Protein AF-Q7WVB3-F1 (afdb_monomer_lite)

pLDDT: mean 75.51, std 25.15, range [26.81, 97.44]

Secondary structure (DSSP, 8-state):
------------------TT---S--SSHHHHHHHHHHHHHHS-----SS-------EEEEEEE-HHHHHHHHHHHTT--S--S-TT--TTTGGG-EESS---S-HHHHHHHHHHHH-S-SSPPPTT---EEEEEEE--HHHHHTS-HHHHHHHHHHHHHHHHHHH-GGGEEEEEEE-SSSS-EEEEEE--B-TTS-B-HHHHS------

Radius of gyration: 23.85 Å; chains: 1; bounding box: 56×62×80 Å

InterPro domains:
  IPR001668 Plasmid recombination enzyme [PF01076] (54-205)

Foldseek 3Di:
DDDDDDDDDDDDDDDDDDPPPDPPDPDPVVVVPQLVVLLVPLDPDDDDDDDDDDKDKAKDKDFDFLVCQQVVLCVLVVVDPDDPDPQFDPVCQVVKDKPVPDDSGRNVQLLVVLCVQALDPDDDDRPARSWIKIKIFIDPVSPVSDDPVSLVVSQVSVLVVCCVLQNNSQWRIWMWDPRGPGIITTIIGQQQDPSSHRDPCVRPPPPPDD

Organism: Mammaliicoccus sciuri (NCBI:txid1296)

Sequence (210 aa):
MLLNLGGASGGMLPLAFDLRSYPRRAHLYGIKYSVLYFTWKVCPYKARKGLFFMSMIVARMQKMKAENLVGIGNHNQRKTKNHSNPDIDTSLSKLNYDLVDRTQNYKTDIENFINENKSTTRAVRKDAVLVNEWIISSDKDFFDNLTESEIENFFERSKDYFAEKFGEKNIRYATVHLDESTPHMHMGIVPFDKDNKLSAKRVFNPTSSS

Structure (mmCIF, N/CA/C/O backbone):
data_AF-Q7WVB3-F1
#
_entry.id   AF-Q7WVB3-F1
#
loop_
_atom_site.group_PDB
_atom_site.id
_atom_site.type_symbol
_atom_site.label_atom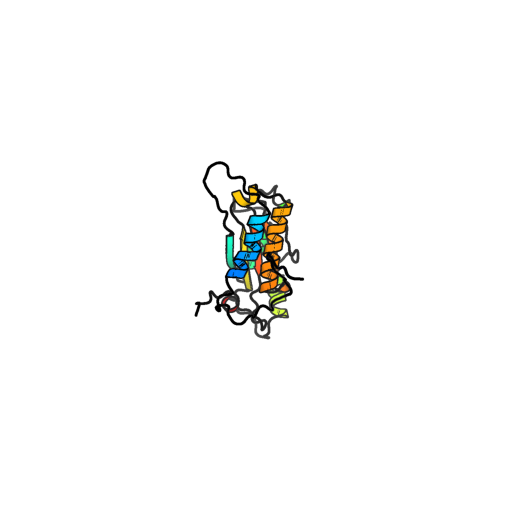_id
_atom_site.label_alt_id
_atom_site.label_comp_id
_atom_site.label_asym_id
_atom_site.label_entity_id
_atom_site.label_seq_id
_atom_site.pdbx_PDB_ins_code
_atom_site.Cartn_x
_atom_site.Cartn_y
_atom_site.Cartn_z
_atom_site.occupancy
_atom_site.B_iso_or_equiv
_atom_site.auth_seq_id
_atom_site.auth_comp_id
_atom_site.auth_asym_id
_atom_site.auth_atom_id
_atom_site.pdbx_PDB_model_num
ATOM 1 N N . MET A 1 1 ? -35.565 46.789 -56.634 1.00 34.00 1 MET A N 1
ATOM 2 C CA . MET A 1 1 ? -34.972 45.951 -57.694 1.00 34.00 1 MET A CA 1
ATOM 3 C C . MET A 1 1 ? -34.700 44.584 -57.083 1.00 34.00 1 MET A C 1
ATOM 5 O O . MET A 1 1 ? -33.994 44.516 -56.088 1.00 34.00 1 MET A O 1
ATOM 9 N N . LEU A 1 2 ? -35.386 43.551 -57.575 1.00 29.36 2 LEU A N 1
ATOM 10 C CA . LEU A 1 2 ? -35.216 42.148 -57.181 1.00 29.36 2 LEU A CA 1
ATOM 11 C C . LEU A 1 2 ? -33.810 41.649 -57.554 1.00 29.36 2 LEU A C 1
ATOM 13 O O . LEU A 1 2 ? -33.373 41.924 -58.667 1.00 29.36 2 LEU A O 1
ATOM 17 N N . LEU A 1 3 ? -33.169 40.850 -56.697 1.00 27.80 3 LEU A N 1
ATOM 18 C CA . LEU A 1 3 ? -33.012 39.403 -56.915 1.00 27.80 3 LEU A CA 1
ATOM 19 C C . LEU A 1 3 ? -32.285 38.725 -55.743 1.00 27.80 3 LEU A C 1
ATOM 21 O O . LEU A 1 3 ? -31.435 39.301 -55.074 1.00 27.80 3 LEU A O 1
ATOM 25 N N . ASN A 1 4 ? -32.723 37.494 -55.516 1.00 29.80 4 ASN A N 1
ATOM 26 C CA . ASN A 1 4 ? -32.354 36.538 -54.478 1.00 29.80 4 ASN A CA 1
ATOM 27 C C . ASN A 1 4 ? -31.261 35.573 -55.006 1.00 29.80 4 ASN A C 1
ATOM 29 O O . ASN A 1 4 ? -30.898 35.684 -56.176 1.00 29.80 4 ASN A O 1
ATOM 33 N N . LEU A 1 5 ? -30.873 34.589 -54.172 1.00 32.12 5 LEU A N 1
ATOM 34 C CA . LEU A 1 5 ? -29.904 33.469 -54.309 1.00 32.12 5 LEU A CA 1
ATOM 35 C C . LEU A 1 5 ? -28.624 33.747 -53.491 1.00 32.12 5 LEU A C 1
ATOM 37 O O . LEU A 1 5 ? -27.921 34.703 -53.773 1.00 32.12 5 LEU A O 1
ATOM 41 N N . GLY A 1 6 ? -28.206 32.996 -52.469 1.00 29.23 6 GLY A N 1
ATOM 42 C CA . GLY A 1 6 ? -28.585 31.696 -51.914 1.00 29.23 6 GLY A CA 1
ATOM 43 C C . GLY A 1 6 ? -27.311 31.065 -51.312 1.00 29.23 6 GLY A C 1
ATOM 44 O O . GLY A 1 6 ? -26.255 31.171 -51.926 1.00 29.23 6 GLY A O 1
ATOM 45 N N . GLY A 1 7 ? -27.383 30.419 -50.139 1.00 28.12 7 GLY A N 1
ATOM 46 C CA . GLY A 1 7 ? -26.301 29.547 -49.643 1.00 28.12 7 GLY A CA 1
ATOM 47 C C . GLY A 1 7 ? -26.040 29.585 -48.132 1.00 28.12 7 GLY A C 1
ATOM 48 O O . GLY A 1 7 ? -25.657 30.612 -47.592 1.00 28.12 7 GLY A O 1
ATOM 49 N N . ALA A 1 8 ? -26.257 28.434 -47.488 1.00 31.70 8 ALA A N 1
ATOM 50 C CA . ALA A 1 8 ? -26.030 28.058 -46.084 1.00 31.70 8 ALA A CA 1
ATOM 51 C C . ALA A 1 8 ? -24.662 28.512 -45.505 1.00 31.70 8 ALA A C 1
ATOM 53 O O . ALA A 1 8 ? -23.716 28.706 -46.252 1.00 31.70 8 ALA A O 1
ATOM 54 N N . SER A 1 9 ? -24.437 28.671 -44.196 1.00 30.33 9 SER A N 1
ATOM 55 C CA . SER A 1 9 ? -24.796 27.770 -43.096 1.00 30.33 9 SER A CA 1
ATOM 56 C C . SER A 1 9 ? -24.502 28.396 -41.720 1.00 30.33 9 SER A C 1
ATOM 58 O O . SER A 1 9 ? -23.434 28.967 -41.527 1.00 30.33 9 SER A O 1
ATOM 60 N N . GLY A 1 10 ? -25.390 28.150 -40.751 1.00 29.66 10 GLY A N 1
ATOM 61 C CA . GLY A 1 10 ? -25.014 27.757 -39.385 1.00 29.66 10 GLY A CA 1
ATOM 62 C C . GLY A 1 10 ? -24.463 28.826 -38.440 1.00 29.66 10 GLY A C 1
ATOM 63 O O . GLY A 1 10 ? -23.263 28.884 -38.199 1.00 29.66 10 GLY A O 1
ATOM 64 N N . GLY A 1 11 ? -25.359 29.582 -37.801 1.00 31.56 11 GLY A N 1
ATOM 65 C CA . GLY A 1 11 ? -25.055 30.236 -36.527 1.00 31.56 11 GLY A CA 1
ATOM 66 C C . GLY A 1 11 ? -24.949 29.210 -35.393 1.00 31.56 11 GLY A C 1
ATOM 67 O O . GLY A 1 11 ? -25.738 28.267 -35.334 1.00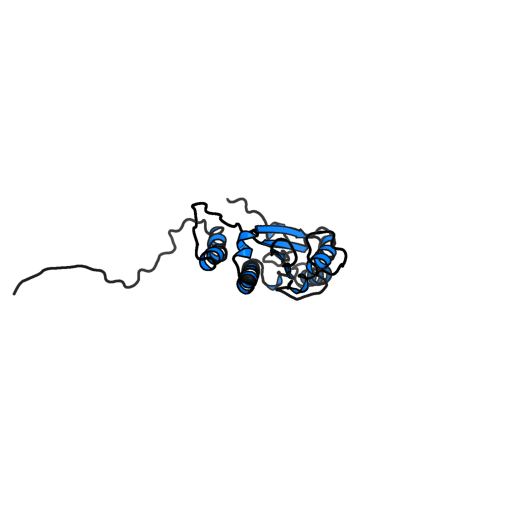 31.56 11 GLY A O 1
ATOM 68 N N . MET A 1 12 ? -23.994 29.403 -34.482 1.00 27.92 12 MET A N 1
ATOM 69 C CA . MET A 1 12 ? -23.898 28.632 -33.242 1.00 27.92 12 MET A CA 1
ATOM 70 C C . MET A 1 12 ? -23.570 29.573 -32.075 1.00 27.92 12 MET A C 1
ATOM 72 O O . MET A 1 12 ? -22.445 30.033 -31.915 1.00 27.92 12 MET A O 1
ATOM 76 N N . LEU A 1 13 ? -24.591 29.860 -31.270 1.00 30.41 13 LEU A N 1
ATOM 77 C CA . LEU A 1 13 ? -24.508 30.273 -29.866 1.00 30.41 13 LEU A CA 1
ATOM 78 C C . LEU A 1 13 ? -25.410 29.305 -29.066 1.00 30.41 13 LEU A C 1
ATOM 80 O O . LEU A 1 13 ? -26.239 28.611 -29.659 1.00 30.41 13 LEU A O 1
ATOM 84 N N . PRO A 1 14 ? -25.177 29.145 -27.755 1.00 33.25 14 PRO A N 1
ATOM 85 C CA . PRO A 1 14 ? -25.040 27.842 -27.121 1.00 33.25 14 PRO A CA 1
ATOM 86 C C . PRO A 1 14 ? -26.386 27.269 -26.676 1.00 33.25 14 PRO A C 1
ATOM 88 O O . PRO A 1 14 ? -27.170 27.930 -25.998 1.00 33.25 14 PRO A O 1
ATOM 91 N N . LEU A 1 15 ? -26.629 26.001 -27.005 1.00 29.16 15 LEU A N 1
ATOM 92 C CA . LEU A 1 15 ? -27.734 25.235 -26.440 1.00 29.16 15 LEU A CA 1
ATOM 93 C C . LEU A 1 15 ? -27.303 24.646 -25.097 1.00 29.16 15 LEU A C 1
ATOM 95 O O . LEU A 1 15 ? -26.410 23.802 -25.019 1.00 29.16 15 LEU A O 1
ATOM 99 N N . ALA A 1 16 ? -27.964 25.122 -24.044 1.00 35.91 16 ALA A N 1
ATOM 100 C CA . ALA A 1 16 ? -27.993 24.506 -22.731 1.00 35.91 16 ALA A CA 1
ATOM 101 C C . ALA A 1 16 ? -28.318 23.009 -22.865 1.00 35.91 16 ALA A C 1
ATOM 103 O O . ALA A 1 16 ? -29.340 22.636 -23.442 1.00 35.91 16 ALA A O 1
ATOM 104 N N . PHE A 1 17 ? -27.441 22.155 -22.340 1.00 29.91 17 PHE A N 1
ATOM 105 C CA . PHE A 1 17 ? -27.659 20.713 -22.322 1.00 29.91 17 PHE A CA 1
ATOM 106 C C . PHE A 1 17 ? -28.446 20.332 -21.063 1.00 29.91 17 PHE A C 1
ATOM 108 O O . PHE A 1 17 ? -27.956 20.443 -19.939 1.00 29.91 17 PHE A O 1
ATOM 115 N N . ASP A 1 18 ? -29.692 19.909 -21.274 1.00 30.00 18 ASP A N 1
ATOM 116 C CA . ASP A 1 18 ? -30.601 19.374 -20.262 1.00 30.00 18 ASP A CA 1
ATOM 117 C C . ASP A 1 18 ? -30.092 18.012 -19.752 1.00 30.00 18 ASP A C 1
ATOM 119 O O . ASP A 1 18 ? -29.947 17.053 -20.509 1.00 30.00 18 ASP A O 1
ATOM 123 N N . LEU A 1 19 ? -29.813 17.921 -18.449 1.00 36.81 19 LEU A N 1
ATOM 124 C CA . LEU A 1 19 ? -29.264 16.732 -17.781 1.00 36.81 19 LEU A CA 1
ATOM 125 C C . LEU A 1 19 ? -30.326 15.672 -17.420 1.00 36.81 19 LEU A C 1
ATOM 127 O O . LEU A 1 19 ? -30.049 14.766 -16.634 1.00 36.81 19 LEU A O 1
ATOM 131 N N . ARG A 1 20 ? -31.548 15.750 -17.960 1.00 28.83 20 ARG A N 1
ATOM 132 C CA . ARG A 1 20 ? -32.670 14.892 -17.530 1.00 28.83 20 ARG A CA 1
ATOM 133 C C . ARG A 1 20 ? -32.925 13.620 -18.340 1.00 28.83 20 ARG A C 1
ATOM 135 O O . ARG A 1 20 ? -33.853 12.890 -18.003 1.00 28.83 20 ARG A O 1
ATOM 142 N N . SER A 1 21 ? -32.099 13.282 -19.329 1.00 32.44 21 SER A N 1
ATOM 143 C CA . SER A 1 21 ? -32.351 12.123 -20.209 1.00 32.44 21 SER A CA 1
ATOM 144 C C . SER A 1 21 ? -31.279 11.021 -20.217 1.00 32.44 21 SER A C 1
ATOM 146 O O . SER A 1 21 ? -31.385 10.088 -21.012 1.00 32.44 21 SER A O 1
ATOM 148 N N . TYR A 1 22 ? -30.296 11.026 -19.308 1.00 26.81 22 TYR A N 1
ATOM 149 C CA . TYR A 1 22 ? -29.308 9.938 -19.246 1.00 26.81 22 TYR A CA 1
ATOM 150 C C . TYR A 1 22 ? -29.759 8.757 -18.360 1.00 26.81 22 TYR A C 1
ATOM 152 O O . TYR A 1 22 ? -30.103 8.957 -17.190 1.00 26.81 22 TYR A O 1
ATOM 160 N N . PRO A 1 23 ? -29.731 7.505 -18.864 1.00 31.64 23 PRO A N 1
ATOM 161 C CA . PRO A 1 23 ? -30.063 6.329 -18.068 1.00 31.64 23 PRO A CA 1
ATOM 162 C C . PRO A 1 23 ? -29.072 6.145 -16.908 1.00 31.64 23 PRO A C 1
ATOM 164 O O . PRO A 1 23 ? -27.854 6.228 -17.070 1.00 31.64 23 PRO A O 1
ATOM 167 N N . ARG A 1 24 ? -29.625 5.873 -15.719 1.00 37.28 24 ARG A N 1
ATOM 168 C CA . ARG A 1 24 ? -28.940 5.692 -14.426 1.00 37.28 24 ARG A CA 1
ATOM 169 C C . ARG A 1 24 ? -27.988 4.483 -14.409 1.00 37.28 24 ARG A C 1
ATOM 171 O O . ARG A 1 24 ? -28.285 3.463 -13.797 1.00 37.28 24 ARG A O 1
ATOM 178 N N . ARG A 1 25 ? -26.828 4.583 -15.062 1.00 36.03 25 ARG A N 1
ATOM 179 C CA . ARG A 1 25 ? -25.748 3.577 -15.004 1.00 36.03 25 ARG A CA 1
ATOM 180 C C . ARG A 1 25 ? -24.364 4.236 -15.095 1.00 36.03 25 ARG A C 1
ATOM 182 O O . ARG A 1 25 ? -23.580 3.969 -15.997 1.00 36.03 25 ARG A O 1
ATOM 189 N N . ALA A 1 26 ? -24.049 5.109 -14.140 1.00 35.16 26 ALA A N 1
ATOM 190 C CA . ALA A 1 26 ? -22.838 5.935 -14.158 1.00 35.16 26 ALA A CA 1
ATOM 191 C C . ALA A 1 26 ? -21.904 5.697 -12.954 1.00 35.16 26 ALA A C 1
ATOM 193 O O . ALA A 1 26 ? -21.474 6.650 -12.319 1.00 35.16 26 ALA A O 1
ATOM 194 N N . HIS A 1 27 ? -21.565 4.442 -12.623 1.00 38.25 27 HIS A N 1
ATOM 195 C CA . HIS A 1 27 ? -20.576 4.176 -11.556 1.00 38.25 27 HIS A CA 1
ATOM 196 C C . HIS A 1 27 ? -19.443 3.197 -11.907 1.00 38.25 27 HIS A C 1
ATOM 198 O O . HIS A 1 27 ? -18.446 3.170 -11.192 1.00 38.25 27 HIS A O 1
ATOM 204 N N . LEU A 1 28 ? -19.508 2.480 -13.039 1.00 34.72 28 LEU A N 1
ATOM 205 C CA . LEU A 1 28 ? -18.370 1.696 -13.560 1.00 34.72 28 LEU A CA 1
ATOM 206 C C . LEU A 1 28 ? -17.605 2.389 -14.702 1.00 34.72 28 LEU A C 1
ATOM 208 O O . LEU A 1 28 ? -16.482 2.004 -15.012 1.00 34.72 28 LEU A O 1
ATOM 212 N N . TYR A 1 29 ? -18.191 3.413 -15.328 1.00 28.86 29 TYR A N 1
ATOM 213 C CA . TYR A 1 29 ? -17.572 4.094 -16.467 1.00 28.86 29 TYR A CA 1
ATOM 214 C C . TYR A 1 29 ? -16.441 5.048 -16.060 1.00 28.86 29 TYR A C 1
ATOM 216 O O . TYR A 1 29 ? -15.494 5.193 -16.818 1.00 28.86 29 TYR A O 1
ATOM 224 N N . GLY A 1 30 ? -16.448 5.615 -14.848 1.00 30.42 30 GLY A N 1
ATOM 225 C CA . GLY A 1 30 ? -15.366 6.506 -14.392 1.00 30.42 30 GLY A CA 1
ATOM 226 C C . GLY A 1 30 ? -13.987 5.831 -14.333 1.00 30.42 30 GLY A C 1
ATOM 227 O O . GLY A 1 30 ? -12.988 6.451 -14.674 1.00 30.42 30 GLY A O 1
ATOM 228 N N . ILE A 1 31 ? -13.938 4.532 -14.005 1.00 38.56 31 ILE A N 1
ATOM 229 C CA . ILE A 1 31 ? -12.700 3.725 -14.003 1.00 38.56 31 ILE A CA 1
ATOM 230 C C . ILE A 1 31 ? -12.215 3.449 -15.434 1.00 38.56 31 ILE A C 1
ATOM 232 O O . ILE A 1 31 ? -11.015 3.389 -15.685 1.00 38.56 31 ILE A O 1
ATOM 236 N N . LYS A 1 32 ? -13.140 3.342 -16.397 1.00 32.34 32 LYS A N 1
ATOM 237 C CA . LYS A 1 32 ? -12.796 3.174 -17.814 1.00 32.34 32 LYS A CA 1
ATOM 238 C C . LYS A 1 32 ? -12.196 4.433 -18.449 1.00 32.34 32 LYS A C 1
ATOM 240 O O . LYS A 1 32 ? -11.618 4.306 -19.520 1.00 32.34 32 LYS A O 1
ATOM 245 N N . TYR A 1 33 ? -12.319 5.616 -17.840 1.00 40.72 33 TYR A N 1
ATOM 246 C CA . TYR A 1 33 ? -11.927 6.873 -18.491 1.00 40.72 33 TYR A CA 1
ATOM 247 C C . TYR A 1 33 ? -10.722 7.598 -17.881 1.00 40.72 33 TYR A C 1
ATOM 249 O O . TYR A 1 33 ? -10.183 8.443 -18.580 1.00 40.72 33 TYR A O 1
ATOM 257 N N . SER A 1 34 ? -10.243 7.293 -16.666 1.00 46.03 34 SER A N 1
ATOM 258 C CA . SER A 1 34 ? -9.045 7.964 -16.110 1.00 46.03 34 SER A CA 1
ATOM 259 C C . SER A 1 34 ? -7.754 7.149 -16.257 1.00 46.03 34 SER A C 1
ATOM 261 O O . SER A 1 34 ? -6.737 7.685 -16.685 1.00 46.03 34 SER A O 1
ATOM 263 N N . VAL A 1 35 ? -7.796 5.840 -15.989 1.00 42.84 35 VAL A N 1
ATOM 264 C CA . VAL A 1 3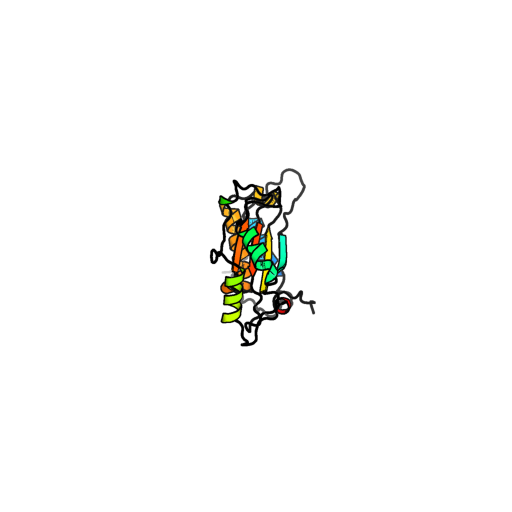5 ? -6.614 4.957 -16.062 1.00 42.84 35 VAL A CA 1
ATOM 265 C C . VAL A 1 35 ? -6.369 4.456 -17.491 1.00 42.84 35 VAL A C 1
ATOM 267 O O . VAL A 1 35 ? -5.250 4.490 -17.992 1.00 42.84 35 VAL A O 1
ATOM 270 N N . LEU A 1 36 ? -7.440 4.094 -18.203 1.00 42.69 36 LEU A N 1
ATOM 271 C CA . LEU A 1 36 ? -7.397 3.671 -19.611 1.00 42.69 36 LEU A CA 1
ATOM 272 C C . LEU A 1 36 ? -6.981 4.814 -20.561 1.00 42.69 36 LEU A C 1
ATOM 274 O O . LEU A 1 36 ? -6.290 4.580 -21.551 1.00 42.69 36 LEU A O 1
ATOM 278 N N . TYR A 1 37 ? -7.316 6.070 -20.243 1.00 41.88 37 TYR A N 1
ATOM 279 C CA . TYR A 1 37 ? -6.818 7.222 -21.010 1.00 41.88 37 TYR A CA 1
ATOM 280 C C . TYR A 1 37 ? -5.308 7.407 -20.861 1.00 41.88 37 TYR A C 1
ATOM 282 O O . TYR A 1 37 ? -4.659 7.825 -21.817 1.00 41.88 37 TYR A O 1
ATOM 290 N N . PHE A 1 38 ? -4.740 7.071 -19.698 1.00 42.47 38 PHE A N 1
ATOM 291 C CA . PHE A 1 38 ? -3.294 7.106 -19.498 1.00 42.47 38 PHE A CA 1
ATOM 292 C C . PHE A 1 38 ? -2.603 6.028 -20.344 1.00 42.47 38 PHE A C 1
ATOM 294 O O . PHE A 1 38 ? -1.675 6.337 -21.085 1.00 42.47 38 PHE A O 1
ATOM 301 N N . THR A 1 39 ? -3.154 4.807 -20.376 1.00 43.97 39 THR A N 1
ATOM 302 C CA . THR A 1 39 ? -2.660 3.739 -21.268 1.00 43.97 39 THR A CA 1
ATOM 303 C C . THR A 1 39 ? -2.754 4.097 -22.759 1.00 43.97 39 THR A C 1
ATOM 305 O O . THR A 1 39 ? -1.920 3.664 -23.546 1.00 43.97 39 THR A O 1
ATOM 308 N N . TRP A 1 40 ? -3.725 4.930 -23.161 1.00 39.78 40 TRP A N 1
ATOM 309 C CA . TRP A 1 40 ? -3.896 5.343 -24.559 1.00 39.78 40 TRP A CA 1
ATOM 310 C C . TRP A 1 40 ? -3.005 6.526 -24.975 1.00 39.78 40 TRP A C 1
ATOM 312 O O . TRP A 1 40 ? -2.561 6.576 -26.120 1.00 39.78 40 TRP A O 1
ATOM 322 N N . LYS A 1 41 ? -2.730 7.484 -24.077 1.00 40.53 41 LYS A N 1
ATOM 323 C CA . LYS A 1 41 ? -1.951 8.694 -24.411 1.00 40.53 41 LYS A CA 1
ATOM 324 C C . LYS A 1 41 ? -0.434 8.490 -24.388 1.00 40.53 41 LYS A C 1
ATOM 326 O O . LYS A 1 41 ? 0.263 9.233 -25.071 1.00 40.53 41 LYS A O 1
ATOM 331 N N . VAL A 1 42 ? 0.058 7.540 -23.593 1.00 44.19 42 VAL A N 1
ATOM 332 C CA . VAL A 1 42 ? 1.498 7.358 -23.341 1.00 44.19 42 VAL A CA 1
ATOM 333 C C . VAL A 1 42 ? 2.158 6.426 -24.369 1.00 44.19 42 VAL A C 1
ATOM 335 O O . VAL A 1 42 ? 3.338 6.568 -24.660 1.00 44.19 42 VAL A O 1
ATOM 338 N N . CYS A 1 43 ? 1.394 5.554 -25.037 1.00 37.62 43 CYS A N 1
ATOM 339 C CA . CYS A 1 43 ? 1.929 4.665 -26.070 1.00 37.62 43 CYS A CA 1
ATOM 340 C C . CYS A 1 43 ? 1.315 4.981 -27.452 1.00 37.62 43 CYS A C 1
ATOM 342 O O . CYS A 1 43 ? 0.212 4.515 -27.757 1.00 37.62 43 CYS A O 1
ATOM 344 N N . PRO A 1 44 ? 1.982 5.761 -28.331 1.00 41.12 44 PRO A N 1
ATOM 345 C CA . PRO A 1 44 ? 1.592 5.841 -29.730 1.00 41.12 44 PRO A CA 1
ATOM 346 C C . PRO A 1 44 ? 1.807 4.469 -30.383 1.00 41.12 44 PRO A C 1
ATOM 348 O O . PRO A 1 44 ? 2.915 4.062 -30.725 1.00 41.12 44 PRO A O 1
ATOM 351 N N . TYR A 1 45 ? 0.689 3.769 -30.531 1.00 47.72 45 TYR A N 1
ATOM 352 C CA . TYR A 1 45 ? 0.460 2.524 -31.249 1.00 47.72 45 TYR A CA 1
ATOM 353 C C . TYR A 1 45 ? 1.386 2.331 -32.472 1.00 47.72 45 TYR A C 1
ATOM 355 O O . TYR A 1 45 ? 1.134 2.865 -33.554 1.00 47.72 45 TYR A O 1
ATOM 363 N N . LYS A 1 46 ? 2.448 1.522 -32.338 1.00 39.44 46 LYS A N 1
ATOM 364 C CA . LYS A 1 46 ? 3.217 1.002 -33.483 1.00 39.44 46 LYS A CA 1
ATOM 365 C C . LYS A 1 46 ? 2.759 -0.418 -33.804 1.00 39.44 46 LYS A C 1
ATOM 367 O O . LYS A 1 46 ? 3.374 -1.402 -33.406 1.00 39.44 46 LYS A O 1
ATOM 372 N N . ALA A 1 47 ? 1.688 -0.519 -34.588 1.00 41.62 47 ALA A N 1
ATOM 373 C CA . ALA A 1 47 ? 1.309 -1.771 -35.231 1.00 41.62 47 ALA A CA 1
ATOM 374 C C . ALA A 1 47 ? 2.389 -2.213 -36.225 1.00 41.62 47 ALA A C 1
ATOM 376 O O . ALA A 1 47 ? 2.486 -1.705 -37.342 1.00 41.62 47 ALA A O 1
ATOM 377 N N . ARG A 1 48 ? 3.169 -3.227 -35.854 1.00 39.00 48 ARG A N 1
ATOM 378 C CA . ARG A 1 48 ? 3.802 -4.120 -36.825 1.00 39.00 48 ARG A CA 1
ATOM 379 C C . ARG A 1 48 ? 3.173 -5.500 -36.663 1.00 39.00 48 ARG A C 1
ATOM 381 O O . ARG A 1 48 ? 3.440 -6.191 -35.694 1.00 39.00 48 ARG A O 1
ATOM 388 N N . LYS A 1 49 ? 2.373 -5.880 -37.667 1.00 41.47 49 LYS A N 1
ATOM 389 C CA . LYS A 1 49 ? 1.792 -7.218 -37.892 1.00 41.47 49 LYS A CA 1
ATOM 390 C C . LYS A 1 49 ? 0.638 -7.636 -36.962 1.00 41.47 49 LYS A C 1
ATOM 392 O O . LYS A 1 49 ? 0.739 -8.620 -36.249 1.00 41.47 49 LYS A O 1
ATOM 397 N N . GLY A 1 50 ? -0.499 -6.946 -37.063 1.00 40.88 50 GLY A N 1
ATOM 398 C CA . GLY A 1 50 ? -1.830 -7.584 -37.022 1.00 40.88 50 GLY A CA 1
ATOM 399 C C . GLY A 1 50 ? -2.299 -8.318 -35.756 1.00 40.88 50 GLY A C 1
ATOM 400 O O . GLY A 1 50 ? -3.374 -8.908 -35.808 1.00 40.88 50 GLY A O 1
ATOM 401 N N . LEU A 1 51 ? -1.571 -8.277 -34.639 1.00 44.56 51 LEU A N 1
ATOM 402 C CA . LEU A 1 51 ? -1.995 -8.858 -33.365 1.00 44.56 51 LEU A CA 1
ATOM 403 C C . LEU A 1 51 ? -2.043 -7.745 -32.310 1.00 44.56 51 LEU A C 1
ATOM 405 O O . LEU A 1 51 ? -1.017 -7.187 -31.932 1.00 44.56 51 LEU A O 1
ATOM 409 N N . PHE A 1 52 ? -3.252 -7.362 -31.896 1.00 48.47 52 PHE A N 1
ATOM 410 C CA . PHE A 1 52 ? -3.456 -6.375 -30.836 1.00 48.47 52 PHE A CA 1
ATOM 411 C C . PHE A 1 52 ? -3.236 -7.061 -29.484 1.00 48.47 52 PHE A C 1
ATOM 413 O O . PHE A 1 52 ? -4.143 -7.720 -28.979 1.00 48.47 52 PHE A O 1
ATOM 420 N N . PHE A 1 53 ? -2.050 -6.911 -28.897 1.00 55.75 53 PHE A N 1
ATOM 421 C CA . PHE A 1 53 ? -1.860 -7.208 -27.479 1.00 55.75 53 PHE A CA 1
ATOM 422 C C . PHE A 1 53 ? -2.340 -6.006 -26.666 1.00 55.75 53 PHE A C 1
ATOM 424 O O . PHE A 1 53 ? -1.890 -4.882 -26.873 1.00 55.75 53 PHE A O 1
ATOM 431 N N . MET A 1 54 ? -3.324 -6.242 -25.803 1.00 70.75 54 MET A N 1
ATOM 432 C CA . MET A 1 54 ? -3.882 -5.243 -24.901 1.00 70.75 54 MET A CA 1
ATOM 433 C C . MET A 1 54 ? -3.432 -5.598 -23.490 1.00 70.75 54 MET A C 1
ATOM 435 O O . MET A 1 54 ? -3.879 -6.614 -22.953 1.00 70.75 54 MET A O 1
ATOM 439 N N . SER A 1 55 ? -2.580 -4.767 -22.898 1.00 85.75 55 SER A N 1
ATOM 440 C CA . SER A 1 55 ? -2.191 -4.938 -21.503 1.00 85.75 55 SER A CA 1
ATOM 441 C C . SER A 1 55 ? -3.368 -4.670 -20.569 1.00 85.75 55 SER A C 1
ATOM 443 O O . SER A 1 55 ? -4.174 -3.762 -20.801 1.00 85.75 55 SER A O 1
ATOM 445 N N . MET A 1 56 ? -3.486 -5.466 -19.507 1.00 86.06 56 MET A N 1
ATOM 446 C CA . MET A 1 56 ? -4.554 -5.328 -18.515 1.00 86.06 56 MET A CA 1
ATOM 447 C C . MET A 1 56 ? -4.027 -4.744 -17.212 1.00 86.06 56 MET A C 1
ATOM 449 O O . MET A 1 56 ? -2.995 -5.170 -16.705 1.00 86.06 56 MET A O 1
ATOM 453 N N . ILE A 1 57 ? -4.806 -3.845 -16.607 1.00 90.88 57 ILE A N 1
ATOM 454 C CA . ILE A 1 57 ? -4.538 -3.418 -15.236 1.00 90.88 57 ILE A CA 1
ATOM 455 C C . ILE A 1 57 ? -4.766 -4.577 -14.263 1.00 90.88 57 ILE A C 1
ATOM 457 O O . ILE A 1 57 ? -5.829 -5.203 -14.234 1.00 90.88 57 ILE A O 1
ATOM 461 N N . VAL A 1 58 ? -3.777 -4.809 -13.411 1.00 92.62 58 VAL A N 1
ATOM 462 C CA . VAL A 1 58 ? -3.883 -5.681 -12.250 1.00 92.62 58 VAL A CA 1
ATOM 463 C C . VAL A 1 58 ? -4.199 -4.803 -11.049 1.00 92.62 58 VAL A C 1
ATOM 465 O O . VAL A 1 58 ? -3.379 -4.000 -10.623 1.00 92.62 58 VAL A O 1
ATOM 468 N N . ALA A 1 59 ? -5.399 -4.954 -10.496 1.00 93.56 59 ALA A N 1
ATOM 469 C CA . ALA A 1 59 ? -5.792 -4.332 -9.237 1.00 93.56 59 ALA A CA 1
ATOM 470 C C . ALA A 1 59 ? -6.467 -5.389 -8.363 1.00 93.56 59 ALA A C 1
ATOM 472 O O . ALA A 1 59 ? -7.644 -5.711 -8.547 1.00 93.56 59 ALA A O 1
ATOM 473 N N . ARG A 1 60 ? -5.713 -5.961 -7.422 1.00 92.38 60 ARG A N 1
ATOM 474 C CA . ARG A 1 60 ? -6.212 -7.000 -6.507 1.00 92.38 60 ARG A CA 1
ATOM 475 C C . ARG A 1 60 ? -6.139 -6.526 -5.070 1.00 92.38 60 ARG A C 1
ATOM 477 O O . ARG A 1 60 ? -5.164 -5.904 -4.674 1.00 92.38 60 ARG A O 1
ATOM 484 N N . MET A 1 61 ? -7.151 -6.872 -4.286 1.00 92.94 61 MET A N 1
ATOM 485 C CA . MET A 1 61 ? -7.234 -6.505 -2.878 1.00 92.94 61 MET A CA 1
ATOM 486 C C . MET A 1 61 ? -7.097 -7.732 -1.982 1.00 92.94 61 MET A C 1
ATOM 488 O O . MET A 1 61 ? -7.720 -8.766 -2.231 1.00 92.94 61 MET A O 1
ATOM 492 N N . GLN A 1 62 ? -6.340 -7.585 -0.901 1.00 93.81 62 GLN A N 1
ATOM 493 C CA . GLN A 1 62 ? -6.203 -8.562 0.166 1.00 93.81 62 GLN A CA 1
ATOM 494 C C . GLN A 1 62 ? -6.530 -7.929 1.523 1.00 93.81 62 GLN A C 1
ATOM 496 O O . GLN A 1 62 ? -6.171 -6.794 1.827 1.00 93.81 62 GLN A O 1
ATOM 501 N N . LYS A 1 63 ? -7.269 -8.669 2.353 1.00 94.12 63 LYS A N 1
ATOM 502 C CA . LYS A 1 63 ? -7.690 -8.222 3.687 1.00 94.12 63 LYS A CA 1
ATOM 503 C C . LYS A 1 63 ? -6.612 -8.568 4.706 1.00 94.12 63 LYS A C 1
ATOM 505 O O . LYS A 1 63 ? -6.302 -9.745 4.868 1.00 94.12 63 LYS A O 1
ATOM 510 N N . MET A 1 64 ? -6.132 -7.567 5.435 1.00 94.00 64 MET A N 1
ATOM 511 C CA . MET A 1 64 ? -5.055 -7.704 6.410 1.00 94.00 64 MET A CA 1
ATOM 512 C C . MET A 1 64 ? -5.559 -7.458 7.831 1.00 94.00 64 MET A C 1
ATOM 514 O O . MET A 1 64 ? -6.196 -6.441 8.127 1.00 94.00 64 MET A O 1
ATOM 518 N N . LYS A 1 65 ? -5.273 -8.413 8.718 1.00 94.50 65 LYS A N 1
ATOM 519 C CA . LYS A 1 65 ? -5.509 -8.316 10.163 1.00 94.50 65 LYS A CA 1
ATOM 520 C C . LYS A 1 65 ? -4.225 -7.877 10.870 1.00 94.50 65 LYS A C 1
ATOM 522 O O . LYS A 1 65 ? -3.151 -7.872 10.272 1.00 94.50 65 LYS A O 1
ATOM 527 N N . ALA A 1 66 ? -4.325 -7.560 12.161 1.00 91.38 66 ALA A N 1
ATOM 528 C CA . ALA A 1 66 ? -3.200 -7.093 12.979 1.00 91.38 66 ALA A CA 1
ATOM 529 C C . ALA A 1 66 ? -1.961 -8.008 12.919 1.00 91.38 66 ALA A C 1
ATOM 531 O O . ALA A 1 66 ? -0.831 -7.528 12.854 1.00 91.38 66 ALA A O 1
ATOM 532 N N . GLU A 1 67 ? -2.171 -9.326 12.904 1.00 91.31 67 GLU A N 1
ATOM 533 C CA . GLU A 1 67 ? -1.107 -10.337 12.836 1.00 91.31 67 GLU A CA 1
ATOM 534 C C . GLU A 1 67 ? -0.322 -10.317 11.516 1.00 91.31 67 GLU A C 1
ATOM 536 O O . GLU A 1 67 ? 0.854 -10.668 11.496 1.00 91.31 67 GLU A O 1
ATOM 541 N N . ASN A 1 68 ? -0.933 -9.854 10.421 1.00 90.50 68 ASN A N 1
ATOM 542 C CA . ASN A 1 68 ? -0.291 -9.816 9.108 1.00 90.50 68 ASN A CA 1
ATOM 543 C C . ASN A 1 68 ? 0.596 -8.572 8.927 1.00 90.50 68 ASN A C 1
ATOM 545 O O . ASN A 1 68 ? 1.566 -8.618 8.174 1.00 90.50 68 ASN A O 1
ATOM 549 N N . LEU A 1 69 ? 0.288 -7.468 9.620 1.00 90.00 69 LEU A N 1
ATOM 550 C CA . LEU A 1 69 ? 0.885 -6.149 9.357 1.00 90.00 69 LEU A CA 1
ATOM 551 C C . LEU A 1 69 ? 2.397 -6.090 9.592 1.00 90.00 69 LEU A C 1
ATOM 553 O O . LEU A 1 69 ? 3.092 -5.373 8.879 1.00 90.00 69 LEU A O 1
ATOM 557 N N . VAL A 1 70 ? 2.915 -6.842 10.567 1.00 90.06 70 VAL A N 1
ATOM 558 C CA . VAL A 1 70 ? 4.365 -6.899 10.821 1.00 90.06 70 VAL A CA 1
ATOM 559 C C . VAL A 1 70 ? 5.080 -7.617 9.678 1.00 90.06 70 VAL A C 1
ATOM 561 O O . VAL A 1 70 ? 6.096 -7.130 9.192 1.00 90.06 70 VAL A O 1
ATOM 564 N N . GLY A 1 71 ? 4.532 -8.746 9.219 1.00 88.56 71 GLY A N 1
ATOM 565 C CA . GLY A 1 71 ? 5.099 -9.508 8.105 1.00 88.56 71 GLY A CA 1
ATOM 566 C C . GLY A 1 71 ? 5.106 -8.706 6.806 1.00 88.56 71 GLY A C 1
ATOM 567 O O . GLY A 1 71 ? 6.138 -8.623 6.147 1.00 88.56 71 GLY A O 1
ATOM 568 N N . ILE A 1 72 ? 3.988 -8.048 6.490 1.00 88.56 72 ILE A N 1
ATOM 569 C CA . ILE A 1 72 ? 3.857 -7.203 5.294 1.00 88.56 72 ILE A CA 1
ATOM 570 C C . ILE A 1 72 ? 4.782 -5.991 5.382 1.00 88.56 72 ILE A C 1
ATOM 572 O O . ILE A 1 72 ? 5.501 -5.709 4.436 1.00 88.56 72 ILE A O 1
ATOM 576 N N . GLY A 1 73 ? 4.846 -5.316 6.534 1.00 88.00 73 GLY A N 1
ATOM 577 C CA . GLY A 1 73 ? 5.780 -4.204 6.723 1.00 88.00 73 GLY A CA 1
ATOM 578 C C . GLY A 1 73 ? 7.237 -4.620 6.540 1.00 88.00 73 GLY A C 1
ATOM 579 O O . GLY A 1 73 ? 8.009 -3.898 5.922 1.00 88.00 73 GLY A O 1
ATOM 580 N N . ASN A 1 74 ? 7.618 -5.807 7.014 1.00 87.88 74 ASN A N 1
ATOM 581 C CA . ASN A 1 74 ? 8.968 -6.324 6.801 1.00 87.88 74 ASN A CA 1
ATOM 582 C C . ASN A 1 74 ? 9.250 -6.669 5.332 1.00 87.88 74 ASN A C 1
ATOM 584 O O . ASN A 1 74 ? 10.376 -6.466 4.879 1.00 87.88 74 ASN A O 1
ATOM 588 N N . HIS A 1 75 ? 8.246 -7.169 4.606 1.00 85.81 75 HIS A N 1
ATOM 589 C CA . HIS A 1 75 ? 8.353 -7.495 3.187 1.00 85.81 75 HIS A CA 1
ATOM 590 C C . HIS A 1 75 ? 8.431 -6.239 2.308 1.00 85.81 75 HIS A C 1
ATOM 592 O O . HIS A 1 75 ? 9.376 -6.114 1.528 1.00 85.81 75 HIS A O 1
ATOM 598 N N . ASN A 1 76 ? 7.494 -5.301 2.484 1.00 86.25 76 ASN A N 1
ATOM 599 C CA . ASN A 1 76 ? 7.396 -4.073 1.692 1.00 86.25 76 ASN A CA 1
ATOM 600 C C . ASN A 1 76 ? 8.604 -3.160 1.942 1.00 86.25 76 ASN A C 1
ATOM 602 O O . ASN A 1 76 ? 9.184 -2.596 1.026 1.00 86.25 76 ASN A O 1
ATOM 606 N N . GLN A 1 77 ? 9.056 -3.066 3.195 1.00 84.94 77 GLN A N 1
ATOM 607 C CA . GLN A 1 77 ? 10.190 -2.212 3.569 1.00 84.94 77 GLN A CA 1
ATOM 608 C C . GLN A 1 77 ? 11.541 -2.942 3.500 1.00 84.94 77 GLN A C 1
ATOM 610 O O . GLN A 1 77 ? 12.524 -2.449 4.048 1.00 84.94 77 GLN A O 1
ATOM 615 N N . ARG A 1 78 ? 11.585 -4.142 2.894 1.00 84.44 78 ARG A N 1
ATOM 616 C CA . ARG A 1 78 ? 12.798 -4.961 2.693 1.00 84.44 78 ARG A CA 1
ATOM 617 C C . ARG A 1 78 ? 13.683 -5.092 3.951 1.00 84.44 78 ARG A C 1
ATOM 619 O O . ARG A 1 78 ? 14.908 -5.056 3.889 1.00 84.44 78 ARG A O 1
ATOM 626 N N . LYS A 1 79 ? 13.070 -5.272 5.128 1.00 77.94 79 LYS A N 1
ATOM 627 C CA . LYS A 1 79 ? 13.776 -5.279 6.433 1.00 77.94 79 LYS A CA 1
ATOM 628 C C . LYS A 1 79 ? 14.530 -6.562 6.752 1.00 77.94 79 LYS A C 1
ATOM 630 O O . LYS A 1 79 ? 15.325 -6.606 7.689 1.00 77.94 79 LYS A O 1
ATOM 635 N N . THR A 1 80 ? 14.248 -7.628 6.022 1.00 71.25 80 THR A N 1
ATOM 636 C CA . THR A 1 80 ? 14.845 -8.945 6.234 1.00 71.25 80 THR A CA 1
ATOM 637 C C . THR A 1 80 ? 15.768 -9.267 5.076 1.00 71.25 80 THR A C 1
ATOM 639 O O . THR A 1 80 ? 15.356 -9.122 3.936 1.00 71.25 80 THR A O 1
ATOM 642 N N . LYS A 1 81 ? 16.976 -9.763 5.363 1.00 57.81 81 LYS A N 1
ATOM 643 C CA . LYS A 1 81 ? 17.961 -10.143 4.332 1.00 57.81 81 LYS A CA 1
ATOM 644 C C . LYS A 1 81 ? 17.629 -11.467 3.633 1.00 57.81 81 LYS A C 1
ATOM 646 O O . LYS A 1 81 ? 18.097 -11.714 2.531 1.00 57.81 81 LYS A O 1
ATOM 651 N N . ASN A 1 82 ? 16.838 -12.317 4.289 1.00 59.62 82 ASN A N 1
ATOM 652 C CA . ASN A 1 82 ? 16.429 -13.615 3.765 1.00 59.62 82 ASN A CA 1
ATOM 653 C C . ASN A 1 82 ? 15.076 -13.464 3.080 1.00 59.62 82 ASN A C 1
ATOM 655 O O . ASN A 1 82 ? 14.028 -13.580 3.717 1.00 59.62 82 ASN A O 1
ATOM 659 N N . HIS A 1 83 ? 15.108 -13.177 1.786 1.00 60.97 83 HIS A N 1
ATOM 660 C CA . HIS A 1 83 ? 13.915 -13.169 0.961 1.00 60.97 83 HIS A CA 1
ATOM 661 C C . HIS A 1 83 ? 13.614 -14.597 0.503 1.00 60.97 83 HIS A C 1
ATOM 663 O O . HIS A 1 83 ? 14.423 -15.228 -0.165 1.00 60.97 83 HIS A O 1
ATOM 669 N N . SER A 1 84 ? 12.449 -15.128 0.881 1.00 58.12 84 SER A N 1
ATOM 670 C CA . SER A 1 84 ? 11.994 -16.440 0.397 1.00 58.12 84 SER A CA 1
ATOM 671 C C . SER A 1 84 ? 11.642 -16.430 -1.093 1.00 58.12 84 SER A C 1
ATOM 673 O O . SER A 1 84 ? 11.508 -17.498 -1.681 1.00 58.12 84 SER A O 1
ATOM 675 N N . ASN A 1 85 ? 11.468 -15.242 -1.685 1.00 67.75 85 ASN A N 1
ATOM 676 C CA . ASN A 1 85 ? 11.223 -15.081 -3.110 1.00 67.75 85 ASN A CA 1
ATOM 677 C C . ASN A 1 85 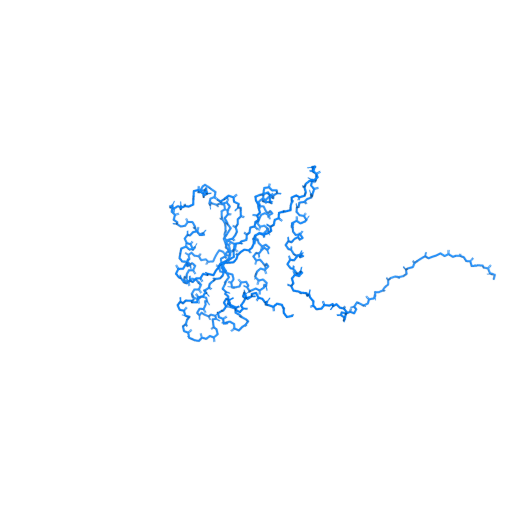? 12.572 -15.019 -3.858 1.00 67.75 85 ASN A C 1
ATOM 679 O O . ASN A 1 85 ? 13.315 -14.060 -3.632 1.00 67.75 85 ASN A O 1
ATOM 683 N N . PRO A 1 86 ? 12.903 -16.007 -4.713 1.00 67.25 86 PRO A N 1
ATOM 684 C CA . PRO A 1 86 ? 14.145 -16.012 -5.487 1.00 67.25 86 PRO A CA 1
ATOM 685 C C . PRO A 1 86 ? 14.205 -14.897 -6.542 1.00 67.25 86 PRO A C 1
ATOM 687 O O . PRO A 1 86 ? 15.288 -14.611 -7.041 1.00 67.25 86 PRO A O 1
ATOM 690 N N . ASP A 1 87 ? 13.070 -14.262 -6.850 1.00 74.50 87 ASP A N 1
ATOM 691 C CA . ASP A 1 87 ? 12.956 -13.243 -7.897 1.00 74.50 87 ASP A CA 1
ATOM 692 C C . ASP A 1 87 ? 13.299 -11.821 -7.417 1.00 74.50 87 ASP A C 1
ATOM 694 O O . ASP A 1 87 ? 13.234 -10.882 -8.208 1.00 74.50 87 ASP A O 1
ATOM 698 N N . ILE A 1 88 ? 13.646 -11.642 -6.134 1.00 78.06 88 ILE A N 1
ATOM 699 C CA . ILE A 1 88 ? 14.044 -10.336 -5.591 1.00 78.06 88 ILE A CA 1
ATOM 700 C C . ILE A 1 88 ? 15.511 -10.060 -5.925 1.00 78.06 88 ILE A C 1
ATOM 702 O O . ILE A 1 88 ? 16.421 -10.683 -5.368 1.00 78.06 88 ILE A O 1
ATOM 706 N N . ASP A 1 89 ? 15.747 -9.058 -6.768 1.00 80.12 89 ASP A N 1
ATOM 707 C CA . ASP A 1 89 ? 17.084 -8.534 -7.022 1.00 80.12 89 ASP A CA 1
ATOM 708 C C . ASP A 1 89 ? 17.439 -7.448 -5.997 1.00 80.12 89 ASP A C 1
ATOM 710 O O . ASP A 1 89 ? 17.118 -6.268 -6.139 1.00 80.12 89 ASP A O 1
ATOM 714 N N . THR A 1 90 ? 18.171 -7.846 -4.954 1.00 79.25 90 THR A N 1
ATOM 715 C CA . THR A 1 90 ? 18.601 -6.939 -3.872 1.00 79.25 90 THR A CA 1
ATOM 716 C C . THR A 1 90 ? 19.415 -5.724 -4.338 1.00 79.25 90 THR A C 1
ATOM 718 O O . THR A 1 90 ? 19.513 -4.737 -3.603 1.00 79.25 90 THR A O 1
ATOM 721 N N . SER A 1 91 ? 20.010 -5.763 -5.536 1.00 81.94 91 SER A N 1
ATOM 722 C CA . SER A 1 91 ? 20.721 -4.610 -6.095 1.00 81.94 91 SER A CA 1
ATOM 723 C C . SER A 1 91 ? 19.758 -3.503 -6.538 1.00 81.94 91 SER A C 1
ATOM 725 O O . SER A 1 91 ? 20.079 -2.319 -6.391 1.00 81.94 91 SER A O 1
ATOM 727 N N . LEU A 1 92 ? 18.558 -3.890 -6.983 1.00 84.19 92 LEU A N 1
ATOM 728 C CA . LEU A 1 92 ? 17.486 -3.010 -7.437 1.00 84.19 92 LEU A CA 1
ATOM 729 C C . LEU A 1 92 ? 16.597 -2.520 -6.294 1.00 84.19 92 LEU A C 1
ATOM 731 O O . LEU A 1 92 ? 15.931 -1.505 -6.459 1.00 84.19 92 LEU A O 1
ATOM 735 N N . SER A 1 93 ? 16.625 -3.144 -5.109 1.00 85.00 93 SER A N 1
ATOM 736 C CA . SER A 1 93 ? 15.789 -2.729 -3.966 1.00 85.00 93 SER A CA 1
ATOM 737 C C . SER A 1 93 ? 15.997 -1.271 -3.534 1.00 85.00 93 SER A C 1
ATOM 739 O O . SER A 1 93 ? 15.142 -0.700 -2.865 1.00 85.00 93 SER A O 1
ATOM 741 N N . LYS A 1 94 ? 17.120 -0.646 -3.914 1.00 85.94 94 LYS A N 1
ATOM 742 C CA . LYS A 1 94 ? 17.386 0.788 -3.691 1.00 85.94 94 LYS A CA 1
ATOM 743 C C . LYS A 1 94 ? 16.520 1.711 -4.554 1.00 85.94 94 LYS A C 1
ATOM 745 O O . LYS A 1 94 ? 16.431 2.892 -4.245 1.00 85.94 94 LYS A O 1
ATOM 750 N N . LEU A 1 95 ? 15.951 1.181 -5.635 1.00 88.38 95 LEU A N 1
ATOM 751 C CA . LEU A 1 95 ? 15.047 1.881 -6.544 1.00 88.38 95 LEU A CA 1
ATOM 752 C C . LEU A 1 95 ? 13.590 1.799 -6.076 1.00 88.38 95 LEU A C 1
ATOM 754 O O . LEU A 1 95 ? 12.744 2.499 -6.618 1.00 88.38 95 LEU A O 1
ATOM 758 N N . ASN A 1 96 ? 13.284 0.962 -5.081 1.00 92.81 96 ASN A N 1
ATOM 759 C CA . ASN A 1 96 ? 11.961 0.935 -4.469 1.00 92.81 96 ASN A CA 1
ATOM 760 C C . ASN A 1 96 ? 11.715 2.240 -3.707 1.00 92.81 96 ASN A C 1
ATOM 762 O O . ASN A 1 96 ? 12.613 2.768 -3.050 1.00 92.81 96 ASN A O 1
ATOM 766 N N . TYR A 1 97 ? 10.478 2.723 -3.738 1.00 93.69 97 TYR A N 1
ATOM 767 C CA . TYR A 1 97 ? 10.087 3.959 -3.064 1.00 93.69 97 TYR A CA 1
ATOM 768 C C . TYR A 1 97 ? 8.700 3.838 -2.435 1.00 93.69 97 TYR A C 1
ATOM 770 O O . TYR A 1 97 ? 7.875 3.022 -2.847 1.00 93.69 97 TYR A O 1
ATOM 778 N N . ASP A 1 98 ? 8.438 4.645 -1.408 1.00 93.44 98 ASP A N 1
ATOM 779 C CA . ASP A 1 98 ? 7.128 4.756 -0.764 1.00 93.44 98 ASP A CA 1
ATOM 780 C C . ASP A 1 98 ? 6.527 6.122 -1.099 1.00 93.44 98 ASP A C 1
ATOM 782 O O . ASP A 1 98 ? 7.081 7.154 -0.735 1.00 93.44 98 ASP A O 1
ATOM 786 N N . LEU A 1 99 ? 5.382 6.130 -1.782 1.00 94.50 99 LEU A N 1
ATOM 787 C CA . LEU A 1 99 ? 4.678 7.359 -2.163 1.00 94.50 99 LEU A CA 1
ATOM 788 C C . LEU A 1 99 ? 4.018 8.070 -0.968 1.00 94.50 99 LEU A C 1
ATOM 790 O O . LEU A 1 99 ? 3.532 9.192 -1.109 1.00 94.50 99 LEU A O 1
ATOM 794 N N . VAL A 1 100 ? 3.938 7.412 0.192 1.00 93.69 100 VAL A N 1
ATOM 795 C CA . VAL A 1 100 ? 3.390 7.983 1.432 1.00 93.69 100 VAL A CA 1
ATOM 796 C C . VAL A 1 100 ? 4.489 8.277 2.457 1.00 93.69 100 VAL A C 1
ATOM 798 O O . VAL A 1 100 ? 4.319 9.195 3.255 1.00 93.69 100 VAL A O 1
ATOM 801 N N . ASP A 1 101 ? 5.566 7.483 2.458 1.00 89.94 101 ASP A N 1
ATOM 802 C CA . ASP A 1 101 ? 6.764 7.587 3.314 1.00 89.94 101 ASP A CA 1
ATOM 803 C C . ASP A 1 101 ? 6.490 8.079 4.750 1.00 89.94 101 ASP A C 1
ATOM 805 O O . ASP A 1 101 ? 7.018 9.081 5.231 1.00 89.94 101 ASP A O 1
ATOM 809 N N . ARG A 1 102 ? 5.579 7.392 5.452 1.00 87.50 102 ARG A N 1
ATOM 810 C CA . ARG A 1 102 ? 5.072 7.872 6.754 1.00 87.50 102 ARG A CA 1
ATOM 811 C C . ARG A 1 102 ? 5.666 7.187 7.975 1.00 87.50 102 ARG A C 1
ATOM 813 O O . ARG A 1 102 ? 5.615 7.737 9.072 1.00 87.50 102 ARG A O 1
ATOM 820 N N . THR A 1 103 ? 6.056 5.919 7.852 1.00 87.31 103 THR A N 1
ATOM 821 C CA . THR A 1 103 ? 6.300 5.076 9.026 1.00 87.31 103 THR A CA 1
ATOM 822 C C . THR A 1 103 ? 7.228 3.923 8.723 1.00 87.31 103 THR A C 1
ATOM 824 O O . THR A 1 103 ? 7.159 3.294 7.675 1.00 87.31 103 THR A O 1
ATOM 827 N N . GLN A 1 104 ? 8.024 3.572 9.725 1.00 84.75 104 GLN A N 1
ATOM 828 C CA . GLN A 1 104 ? 8.829 2.360 9.754 1.00 84.75 104 GLN A CA 1
ATOM 829 C C . GLN A 1 104 ? 8.130 1.231 10.521 1.00 84.75 104 GLN A C 1
ATOM 831 O O . GLN A 1 104 ? 8.736 0.201 10.779 1.00 84.75 104 GLN A O 1
ATOM 836 N N . ASN A 1 105 ? 6.876 1.373 10.949 1.00 91.25 105 ASN A N 1
ATOM 837 C CA . ASN A 1 105 ? 6.128 0.269 11.548 1.00 91.25 105 ASN A CA 1
ATOM 838 C C . ASN A 1 105 ? 4.646 0.386 11.203 1.00 91.25 105 ASN A C 1
ATOM 840 O O . ASN A 1 105 ? 3.905 1.147 11.829 1.00 91.25 105 ASN A O 1
ATOM 844 N N . TYR A 1 106 ? 4.220 -0.403 10.215 1.00 92.69 106 TYR A N 1
ATOM 845 C CA . TYR A 1 106 ? 2.838 -0.412 9.744 1.00 92.69 106 TYR A CA 1
ATOM 846 C C . TYR A 1 106 ? 1.856 -0.722 10.865 1.00 92.69 106 TYR A C 1
ATOM 848 O O . TYR A 1 106 ? 0.862 -0.019 11.010 1.00 92.69 106 TYR A O 1
ATOM 856 N N . LYS A 1 107 ? 2.136 -1.739 11.688 1.00 93.19 107 LYS A N 1
ATOM 857 C CA . LYS A 1 107 ? 1.209 -2.161 12.740 1.00 93.19 107 LYS A CA 1
ATOM 858 C C . LYS A 1 107 ? 0.911 -1.014 13.705 1.00 93.19 107 LYS A C 1
ATOM 860 O O . LYS A 1 107 ? -0.254 -0.676 13.888 1.00 93.19 107 LYS A O 1
ATOM 865 N N . THR A 1 108 ? 1.952 -0.401 14.263 1.00 94.25 108 THR A N 1
ATOM 866 C CA . THR A 1 108 ? 1.796 0.686 15.236 1.00 94.25 108 THR A CA 1
ATOM 867 C C . THR A 1 108 ? 1.112 1.906 14.618 1.00 94.25 108 THR A C 1
ATOM 869 O O . THR A 1 108 ? 0.189 2.449 15.217 1.00 94.25 108 THR A O 1
ATOM 872 N N . ASP A 1 109 ? 1.515 2.316 13.410 1.00 95.38 109 ASP A N 1
ATOM 873 C CA . ASP A 1 109 ? 0.907 3.461 12.715 1.00 95.38 109 ASP A CA 1
ATOM 874 C C . ASP A 1 109 ? -0.592 3.248 12.454 1.00 95.38 109 ASP A C 1
ATOM 876 O O . ASP A 1 109 ? -1.412 4.115 12.758 1.00 95.38 109 ASP A O 1
ATOM 880 N N . ILE A 1 110 ? -0.957 2.077 11.929 1.00 96.00 110 ILE A N 1
ATOM 881 C CA . ILE A 1 110 ? -2.337 1.736 11.579 1.00 96.00 110 ILE A CA 1
ATOM 882 C C . ILE A 1 110 ? -3.204 1.627 12.833 1.00 96.00 110 ILE A C 1
ATOM 884 O O . ILE A 1 110 ? -4.312 2.162 12.858 1.00 96.00 110 ILE A O 1
ATOM 888 N N . GLU A 1 111 ? -2.727 0.939 13.873 1.00 95.50 111 GLU A N 1
ATOM 889 C CA . GLU A 1 111 ? -3.478 0.776 15.121 1.00 95.50 111 GLU A CA 1
ATOM 890 C C . GLU A 1 111 ? -3.714 2.128 15.806 1.00 95.50 111 GLU A C 1
ATOM 892 O O . GLU A 1 111 ? -4.844 2.406 16.217 1.00 95.50 111 GLU A O 1
ATOM 897 N N . ASN A 1 112 ? -2.701 3.000 15.858 1.00 96.06 112 ASN A N 1
ATOM 898 C CA . ASN A 1 112 ? -2.836 4.348 16.417 1.00 96.06 112 ASN A CA 1
ATOM 899 C C . ASN A 1 112 ? -3.833 5.184 15.615 1.00 96.06 112 ASN A C 1
ATOM 901 O O . ASN A 1 112 ? -4.796 5.701 16.178 1.00 96.06 112 ASN A O 1
ATOM 905 N N . PHE A 1 113 ? -3.681 5.224 14.290 1.00 96.50 113 PHE A N 1
ATOM 906 C CA . PHE A 1 113 ? -4.592 5.963 13.423 1.00 96.50 113 PHE A CA 1
ATOM 907 C C . PHE A 1 113 ? -6.041 5.498 13.564 1.00 96.50 113 PHE A C 1
ATOM 909 O O . PHE A 1 113 ? -6.952 6.322 13.664 1.00 96.50 113 PHE A O 1
ATOM 916 N N . ILE A 1 114 ? -6.267 4.182 13.613 1.00 96.56 114 ILE A N 1
ATOM 917 C CA . ILE A 1 114 ? -7.609 3.637 13.805 1.00 96.56 114 ILE A CA 1
ATOM 918 C C . ILE A 1 114 ? -8.162 4.052 15.169 1.00 96.56 114 ILE A C 1
ATOM 920 O O . ILE A 1 114 ? -9.325 4.443 15.257 1.00 96.56 114 ILE A O 1
ATOM 924 N N . ASN A 1 115 ? -7.356 3.973 16.227 1.00 95.75 115 ASN A N 1
ATOM 925 C CA . ASN A 1 115 ? -7.802 4.302 17.577 1.00 95.75 115 ASN A CA 1
ATOM 926 C C . ASN A 1 115 ? -8.134 5.786 17.755 1.00 95.75 115 ASN A C 1
ATOM 928 O O . ASN A 1 115 ? -9.106 6.092 18.443 1.00 95.75 115 ASN A O 1
ATOM 932 N N . GLU A 1 116 ? -7.381 6.671 17.107 1.00 95.75 116 GLU A N 1
ATOM 933 C CA . GLU A 1 116 ? -7.586 8.122 17.141 1.00 95.75 116 GLU A CA 1
ATOM 934 C C . GLU A 1 116 ? -8.806 8.575 16.328 1.00 95.75 116 GLU A C 1
ATOM 936 O O . GLU A 1 116 ? -9.461 9.545 16.699 1.00 95.75 116 GLU A O 1
ATOM 941 N N . ASN A 1 117 ? -9.124 7.886 15.225 1.00 95.94 117 ASN A N 1
ATOM 942 C CA . ASN A 1 117 ? -10.119 8.365 14.257 1.00 95.94 117 ASN A CA 1
ATOM 943 C C . ASN A 1 117 ? -11.446 7.593 14.287 1.00 95.94 117 ASN A C 1
ATOM 945 O O . ASN A 1 117 ? -12.441 8.079 13.751 1.00 95.94 117 ASN A O 1
ATOM 949 N N . LYS A 1 118 ? -11.503 6.400 14.898 1.00 95.25 118 LYS A N 1
ATOM 950 C CA . LYS A 1 118 ? -12.738 5.602 14.947 1.00 95.25 118 LYS A CA 1
ATOM 951 C C . LYS A 1 118 ? -13.845 6.317 15.721 1.00 95.25 118 LYS A C 1
ATOM 953 O O . LYS A 1 118 ? -13.641 6.848 16.807 1.00 95.25 118 LYS A O 1
ATOM 958 N N . SER A 1 119 ? -15.074 6.201 15.230 1.00 93.50 119 SER A N 1
ATOM 959 C CA . SER A 1 119 ? -16.248 6.857 15.824 1.00 93.50 119 SER A CA 1
ATOM 960 C C . SER A 1 119 ? -16.690 6.301 17.187 1.00 93.50 119 SER A C 1
ATOM 962 O O . SER A 1 119 ? -17.661 6.778 17.769 1.00 93.50 119 SER A O 1
ATOM 964 N N . THR A 1 120 ? -16.080 5.212 17.658 1.00 92.38 120 THR A N 1
ATOM 965 C CA . THR A 1 120 ? -16.502 4.480 18.857 1.00 92.38 120 THR A CA 1
ATOM 966 C C . THR A 1 120 ? -15.367 4.374 19.858 1.00 92.38 120 THR A C 1
ATOM 968 O O . THR A 1 120 ? -14.226 4.110 19.497 1.00 92.38 120 THR A O 1
ATOM 971 N N . THR A 1 121 ? -15.680 4.468 21.145 1.00 91.00 121 THR A N 1
ATOM 972 C CA . THR A 1 121 ? -14.711 4.230 22.222 1.00 91.00 121 THR A CA 1
ATOM 973 C C . THR A 1 121 ? -14.376 2.746 22.399 1.00 91.00 121 THR A C 1
ATOM 975 O O . THR A 1 121 ? -13.332 2.417 22.955 1.00 91.00 121 THR A O 1
ATOM 978 N N . ARG A 1 122 ? -15.200 1.828 21.868 1.00 92.31 122 ARG A N 1
ATOM 979 C CA . ARG A 1 122 ? -14.996 0.375 21.999 1.00 92.31 122 ARG A CA 1
ATOM 980 C C . ARG A 1 122 ? -13.702 -0.082 21.333 1.00 92.31 122 ARG A C 1
ATOM 982 O O . ARG A 1 122 ? -13.359 0.398 20.253 1.00 92.31 122 ARG A O 1
ATOM 989 N N . ALA A 1 123 ? -13.018 -1.039 21.952 1.00 92.25 123 ALA A N 1
ATOM 990 C CA . ALA A 1 123 ? -11.824 -1.650 21.378 1.00 92.25 123 ALA A CA 1
ATOM 991 C C . ALA A 1 123 ? -12.116 -2.278 20.003 1.00 92.25 123 ALA A C 1
ATOM 993 O O . ALA A 1 123 ? -13.199 -2.823 19.765 1.00 92.25 123 ALA A O 1
ATOM 994 N N . VAL A 1 124 ? -11.137 -2.201 19.100 1.00 93.75 124 VAL A N 1
ATOM 995 C CA . VAL A 1 124 ? -11.206 -2.875 17.801 1.00 93.75 124 VAL A CA 1
ATOM 996 C C . VAL A 1 124 ? -11.174 -4.386 18.035 1.00 93.75 124 VAL A C 1
ATOM 998 O O . VAL A 1 124 ? -10.363 -4.894 18.807 1.00 93.75 124 VAL A O 1
ATOM 1001 N N . ARG A 1 125 ? -12.079 -5.122 17.384 1.00 92.56 125 ARG A N 1
ATOM 1002 C CA . ARG A 1 125 ? -12.122 -6.590 17.472 1.00 92.56 125 ARG A CA 1
ATOM 1003 C C . ARG A 1 125 ? -10.810 -7.199 16.955 1.00 92.56 125 ARG A C 1
ATOM 1005 O O . ARG A 1 125 ? -10.288 -6.762 15.934 1.00 92.56 125 ARG A O 1
ATOM 1012 N N . LYS A 1 126 ? -10.320 -8.251 17.617 1.00 91.00 126 LYS A N 1
ATOM 1013 C CA . LYS A 1 126 ? -9.045 -8.924 17.286 1.00 91.00 126 LYS A CA 1
ATOM 1014 C C . LYS A 1 126 ? -8.957 -9.449 15.849 1.00 91.00 126 LYS A C 1
ATOM 1016 O O . LYS A 1 126 ? -7.884 -9.530 15.272 1.00 91.00 126 LYS A O 1
ATOM 1021 N N . ASP A 1 127 ? -10.094 -9.813 15.273 1.00 90.12 127 ASP A N 1
ATOM 1022 C CA . ASP A 1 127 ? -10.230 -10.356 13.925 1.00 90.12 127 ASP A CA 1
ATOM 1023 C C . ASP A 1 127 ? -10.723 -9.306 12.914 1.00 90.12 127 ASP A C 1
ATOM 1025 O O . ASP A 1 127 ? -11.161 -9.656 11.815 1.00 90.12 127 ASP A O 1
ATOM 1029 N N . ALA A 1 128 ? -10.657 -8.018 13.276 1.00 93.06 128 ALA A N 1
ATOM 1030 C CA . ALA A 1 128 ? -10.932 -6.921 12.364 1.00 93.06 128 ALA A CA 1
ATOM 1031 C C . ALA A 1 128 ? -9.925 -6.925 11.217 1.00 93.06 128 ALA A C 1
ATOM 1033 O O . ALA A 1 128 ? -8.724 -7.118 11.406 1.00 93.06 128 ALA A O 1
ATOM 1034 N N . VAL A 1 129 ? -10.431 -6.622 10.027 1.00 95.06 129 VAL A N 1
ATOM 1035 C CA . VAL A 1 129 ? -9.584 -6.195 8.919 1.00 95.06 129 VAL A CA 1
ATOM 1036 C C . VAL A 1 129 ? -9.182 -4.755 9.208 1.00 95.06 129 VAL A C 1
ATOM 1038 O O . VAL A 1 129 ? -10.043 -3.874 9.211 1.00 95.06 129 VAL A O 1
ATOM 1041 N N . LEU A 1 130 ? -7.901 -4.545 9.500 1.00 96.12 130 LEU A N 1
ATOM 1042 C CA . LEU A 1 130 ? -7.354 -3.221 9.792 1.00 96.12 130 LEU A CA 1
ATOM 1043 C C . LEU A 1 130 ? -7.003 -2.479 8.505 1.00 96.12 130 LEU A C 1
ATOM 1045 O O . LEU A 1 130 ? -7.200 -1.272 8.424 1.00 96.12 130 LEU A O 1
ATOM 1049 N N . VAL A 1 131 ? -6.522 -3.214 7.499 1.00 96.25 131 VAL A N 1
ATOM 1050 C CA . VAL A 1 131 ? -6.127 -2.672 6.198 1.00 96.25 131 VAL A CA 1
ATOM 1051 C C . VAL A 1 131 ? -6.584 -3.588 5.074 1.00 96.25 131 VAL A C 1
ATOM 1053 O O . VAL A 1 131 ? -6.582 -4.813 5.192 1.00 96.25 131 VAL A O 1
ATOM 1056 N N . ASN A 1 132 ? -6.968 -2.978 3.964 1.00 95.62 132 ASN A N 1
ATOM 1057 C CA . ASN A 1 132 ? -7.112 -3.618 2.673 1.00 95.62 132 ASN A CA 1
ATOM 1058 C C . ASN A 1 132 ? -5.893 -3.243 1.831 1.00 95.62 132 ASN A C 1
ATOM 1060 O O . ASN A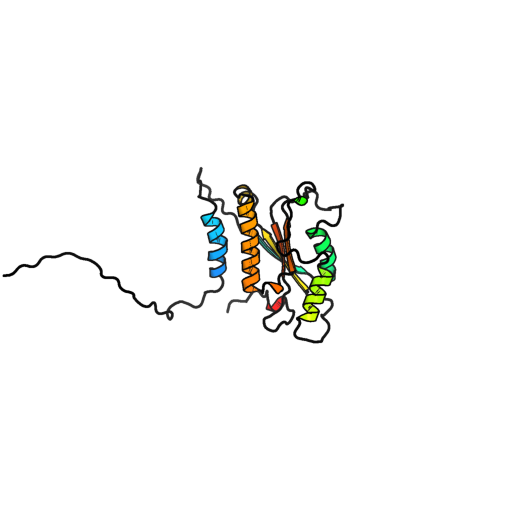 1 132 ? -5.771 -2.093 1.412 1.00 95.62 132 ASN A O 1
ATOM 1064 N N . GLU A 1 133 ? -4.987 -4.197 1.631 1.00 95.50 133 GLU A N 1
ATOM 1065 C CA . GLU A 1 133 ? -3.817 -4.004 0.780 1.00 95.50 133 GLU A CA 1
ATOM 1066 C C . GLU A 1 133 ? -4.213 -4.238 -0.674 1.00 95.50 133 GLU A C 1
ATOM 1068 O O . GLU A 1 133 ? -4.791 -5.271 -1.014 1.00 95.50 133 GLU A O 1
ATOM 1073 N N . TRP A 1 134 ? -3.921 -3.262 -1.519 1.00 96.19 134 TRP A N 1
ATOM 1074 C CA . TRP A 1 134 ? -4.099 -3.317 -2.954 1.00 96.19 134 TRP A CA 1
ATOM 1075 C C . TRP A 1 134 ? -2.753 -3.539 -3.619 1.00 96.19 134 TRP A C 1
ATOM 1077 O O . TRP A 1 134 ? -1.826 -2.773 -3.385 1.00 96.19 134 TRP A O 1
ATOM 1087 N N . ILE A 1 135 ? -2.673 -4.559 -4.468 1.00 95.81 135 ILE A N 1
ATOM 1088 C CA . ILE A 1 135 ? -1.567 -4.716 -5.408 1.00 95.81 135 ILE A CA 1
ATOM 1089 C C . ILE A 1 135 ? -2.024 -4.110 -6.728 1.00 95.81 135 ILE A C 1
ATOM 1091 O O . ILE A 1 135 ? -3.004 -4.587 -7.315 1.00 95.81 135 ILE A O 1
ATOM 1095 N N . ILE A 1 136 ? -1.328 -3.056 -7.150 1.00 96.38 136 ILE A N 1
ATOM 1096 C CA . ILE A 1 136 ? -1.542 -2.365 -8.421 1.00 96.38 136 ILE A CA 1
ATOM 1097 C C . ILE A 1 136 ? -0.358 -2.655 -9.338 1.00 96.38 136 ILE A C 1
ATOM 1099 O O . ILE A 1 136 ? 0.785 -2.439 -8.949 1.00 96.38 136 ILE A O 1
ATOM 1103 N N . SER A 1 137 ? -0.623 -3.163 -10.536 1.00 96.38 137 SER A N 1
ATOM 1104 C CA . SER A 1 137 ? 0.395 -3.499 -11.534 1.00 96.38 137 SER A CA 1
ATOM 1105 C C . SER A 1 137 ? -0.249 -3.649 -12.924 1.00 96.38 137 SER A C 1
ATOM 1107 O O . SER A 1 137 ? -1.413 -3.299 -13.128 1.00 96.38 137 SER A O 1
ATOM 1109 N N . SER A 1 138 ? 0.508 -4.180 -13.873 1.00 94.44 138 SER A N 1
ATOM 1110 C CA . SER A 1 138 ? 0.125 -4.549 -15.235 1.00 94.44 138 SER A CA 1
ATOM 1111 C C . SER A 1 138 ? 0.981 -5.753 -15.662 1.00 94.44 138 SER A C 1
ATOM 1113 O O . SER A 1 138 ? 1.606 -6.393 -14.818 1.00 94.44 138 SER A O 1
ATOM 1115 N N . ASP A 1 139 ? 1.011 -6.087 -16.948 1.00 89.62 139 ASP A N 1
ATOM 1116 C CA . ASP A 1 139 ? 1.981 -7.039 -17.490 1.00 89.62 139 ASP A CA 1
ATOM 1117 C C . ASP A 1 139 ? 3.358 -6.405 -17.743 1.00 89.62 139 ASP A C 1
ATOM 1119 O O . ASP A 1 139 ? 3.538 -5.187 -17.710 1.00 89.62 139 ASP A O 1
ATOM 1123 N N . LYS A 1 140 ? 4.355 -7.264 -17.975 1.00 89.31 140 LYS A N 1
ATOM 1124 C CA . LYS A 1 140 ? 5.724 -6.842 -18.278 1.00 89.31 140 LYS A CA 1
ATOM 1125 C C . LYS A 1 140 ? 5.790 -5.989 -19.548 1.00 89.31 140 LYS A C 1
ATOM 1127 O O . LYS A 1 140 ? 6.445 -4.953 -19.537 1.00 89.31 140 LYS A O 1
ATOM 1132 N N . ASP A 1 141 ? 5.068 -6.385 -20.596 1.00 88.38 141 ASP A N 1
ATOM 1133 C CA . ASP A 1 141 ? 5.037 -5.665 -21.872 1.00 88.38 141 ASP A CA 1
ATOM 1134 C C . ASP A 1 141 ? 4.563 -4.214 -21.698 1.00 88.38 141 ASP A C 1
ATOM 1136 O O . ASP A 1 141 ? 5.075 -3.316 -22.361 1.00 88.38 141 ASP A O 1
ATOM 1140 N N . PHE A 1 142 ? 3.626 -3.950 -20.783 1.00 90.25 142 PHE A N 1
ATOM 1141 C CA . PHE A 1 142 ? 3.212 -2.591 -20.450 1.00 90.25 142 PHE A CA 1
ATOM 1142 C C . PHE A 1 142 ? 4.375 -1.754 -19.916 1.00 90.25 142 PHE A C 1
ATOM 1144 O O . PHE A 1 142 ? 4.629 -0.673 -20.440 1.00 90.25 142 PHE A O 1
ATOM 1151 N N . PHE A 1 143 ? 5.082 -2.246 -18.896 1.00 91.31 143 PHE A N 1
ATOM 1152 C CA . PHE A 1 143 ? 6.145 -1.483 -18.238 1.00 91.31 143 PHE A CA 1
ATOM 1153 C C . PHE A 1 143 ? 7.427 -1.391 -19.069 1.00 91.31 143 PHE A C 1
ATOM 1155 O O . PHE A 1 143 ? 8.087 -0.359 -19.022 1.00 91.31 143 PHE A O 1
ATOM 1162 N N . ASP A 1 144 ? 7.746 -2.405 -19.878 1.00 89.00 144 ASP A N 1
ATOM 1163 C CA . ASP A 1 144 ? 8.913 -2.391 -20.775 1.00 89.00 144 ASP A CA 1
ATOM 1164 C C . ASP A 1 144 ? 8.806 -1.284 -21.852 1.00 89.00 144 ASP A C 1
ATOM 1166 O O . ASP A 1 144 ? 9.811 -0.883 -22.439 1.00 89.00 144 ASP A O 1
ATOM 1170 N N . ASN A 1 145 ? 7.596 -0.770 -22.109 1.00 88.00 145 ASN A N 1
ATOM 1171 C CA . ASN A 1 145 ? 7.337 0.336 -23.036 1.00 88.00 145 ASN A CA 1
ATOM 1172 C C . ASN A 1 145 ? 7.270 1.720 -22.360 1.00 88.00 145 ASN A C 1
ATOM 1174 O O . ASN A 1 145 ? 6.966 2.698 -23.045 1.00 88.00 145 ASN A O 1
ATOM 1178 N N . LEU A 1 146 ? 7.521 1.814 -21.050 1.00 89.50 146 LEU A N 1
ATOM 1179 C CA . LEU A 1 146 ? 7.461 3.060 -20.284 1.00 89.50 146 LEU A CA 1
ATOM 1180 C C . LEU A 1 146 ? 8.847 3.503 -19.814 1.00 89.50 146 LEU A C 1
ATOM 1182 O O . LEU A 1 146 ? 9.717 2.703 -19.481 1.00 89.50 146 LEU A O 1
ATOM 1186 N N . THR A 1 147 ? 9.033 4.814 -19.749 1.00 91.56 147 THR A N 1
ATOM 1187 C CA . THR A 1 147 ? 10.158 5.447 -19.055 1.00 91.56 147 THR A CA 1
ATOM 1188 C C . THR A 1 147 ? 9.955 5.411 -17.539 1.00 91.56 147 THR A C 1
ATOM 1190 O O . THR A 1 147 ? 8.827 5.319 -17.059 1.00 91.56 147 THR A O 1
ATOM 1193 N N . GLU A 1 148 ? 11.032 5.560 -16.762 1.00 90.31 148 GLU A N 1
ATOM 1194 C CA . GLU A 1 148 ? 10.967 5.602 -15.289 1.00 90.31 148 GLU A CA 1
ATOM 1195 C C . GLU A 1 148 ? 9.944 6.632 -14.778 1.00 90.31 148 GLU A C 1
ATOM 1197 O O . GLU A 1 148 ? 9.090 6.305 -13.957 1.00 90.31 148 GLU A O 1
ATOM 1202 N N . SER A 1 149 ? 9.937 7.839 -15.355 1.00 91.38 149 SER A N 1
ATOM 1203 C CA . SER A 1 149 ? 8.974 8.885 -14.989 1.00 91.38 149 SER A CA 1
ATOM 1204 C C . SER A 1 149 ? 7.527 8.510 -15.331 1.00 91.38 149 SER A C 1
ATOM 1206 O O . SER A 1 149 ? 6.602 8.891 -14.616 1.00 91.38 149 SER A O 1
ATOM 1208 N N . GLU A 1 150 ? 7.286 7.763 -16.410 1.00 92.19 150 GLU A N 1
ATOM 1209 C CA . GLU A 1 150 ? 5.941 7.286 -16.758 1.00 92.19 150 GLU A CA 1
ATOM 1210 C C . GLU A 1 150 ? 5.464 6.178 -15.811 1.00 92.19 150 GLU A C 1
ATOM 1212 O O . GLU A 1 150 ? 4.273 6.123 -15.492 1.00 92.19 150 GLU A O 1
ATOM 1217 N N . ILE A 1 151 ? 6.384 5.340 -15.325 1.00 92.56 151 ILE A N 1
ATOM 1218 C CA . ILE A 1 151 ? 6.117 4.321 -14.303 1.00 92.56 151 ILE A CA 1
ATOM 1219 C C . ILE A 1 151 ? 5.756 4.988 -12.970 1.00 92.56 151 ILE A C 1
ATOM 1221 O O . ILE A 1 151 ? 4.732 4.648 -12.376 1.00 92.56 151 ILE A O 1
ATOM 1225 N N . GLU A 1 152 ? 6.535 5.976 -12.526 1.00 93.62 152 GLU A N 1
ATOM 1226 C CA . GLU A 1 152 ? 6.223 6.782 -11.334 1.00 93.62 152 GLU A CA 1
ATOM 1227 C C . GLU A 1 152 ? 4.839 7.430 -11.458 1.00 93.62 152 GLU A C 1
ATOM 1229 O O . GLU A 1 152 ? 3.960 7.218 -10.620 1.00 93.62 152 GLU A O 1
ATOM 1234 N N . ASN A 1 153 ? 4.592 8.106 -12.582 1.00 94.19 153 ASN A N 1
ATOM 1235 C CA . ASN A 1 153 ? 3.308 8.724 -12.901 1.00 94.19 153 ASN A CA 1
ATOM 1236 C C . ASN A 1 153 ? 2.131 7.733 -12.886 1.00 94.19 153 ASN A C 1
ATOM 1238 O O . ASN A 1 153 ? 1.002 8.122 -12.568 1.00 94.19 153 ASN A O 1
ATOM 1242 N N . PHE A 1 154 ? 2.347 6.477 -13.287 1.00 95.38 154 PHE A N 1
ATOM 1243 C CA . PHE A 1 154 ? 1.323 5.434 -13.248 1.00 95.38 154 PHE A CA 1
ATOM 1244 C C . PHE A 1 154 ? 0.935 5.092 -11.804 1.00 95.38 154 PHE A C 1
ATOM 1246 O O . PHE A 1 154 ? -0.259 5.005 -11.489 1.00 95.38 154 PHE A O 1
ATOM 1253 N N . PHE A 1 155 ? 1.917 4.933 -10.915 1.00 96.94 155 PHE A N 1
ATOM 1254 C CA . PHE A 1 155 ? 1.665 4.603 -9.513 1.00 96.94 155 PHE A CA 1
ATOM 1255 C C . PHE A 1 155 ? 1.124 5.792 -8.715 1.00 96.94 155 PHE A C 1
ATOM 1257 O O . PHE A 1 155 ? 0.180 5.605 -7.949 1.00 96.94 155 PHE A O 1
ATOM 1264 N N . GLU A 1 156 ? 1.612 7.009 -8.958 1.00 96.19 156 GLU A N 1
ATOM 1265 C CA . GLU A 1 156 ? 1.073 8.237 -8.357 1.00 96.19 156 GLU A CA 1
ATOM 1266 C C . GLU A 1 156 ? -0.402 8.434 -8.710 1.00 96.19 156 GLU A C 1
ATOM 1268 O O . GLU A 1 156 ? -1.250 8.524 -7.822 1.00 96.19 156 GLU A O 1
ATOM 1273 N N . ARG A 1 157 ? -0.750 8.371 -10.003 1.00 95.25 157 ARG A N 1
ATOM 1274 C CA . ARG A 1 157 ? -2.152 8.466 -10.443 1.00 95.25 157 ARG A CA 1
ATOM 1275 C C . ARG A 1 157 ? -3.018 7.355 -9.869 1.00 95.25 157 ARG A C 1
ATOM 1277 O O . ARG A 1 157 ? -4.196 7.570 -9.579 1.00 95.25 157 ARG A O 1
ATOM 1284 N N . SER A 1 158 ? -2.452 6.159 -9.724 1.00 95.94 158 SER A N 1
ATOM 1285 C CA . SER A 1 158 ? -3.147 5.052 -9.078 1.00 95.94 158 SER A CA 1
ATOM 1286 C C . SER A 1 158 ? -3.412 5.373 -7.609 1.00 95.94 158 SER A C 1
ATOM 1288 O O . SER A 1 158 ? -4.550 5.233 -7.172 1.00 95.94 158 SER A O 1
ATOM 1290 N N . LYS A 1 159 ? -2.422 5.863 -6.857 1.00 97.00 159 LYS A N 1
ATOM 1291 C CA . LYS A 1 159 ? -2.597 6.288 -5.461 1.00 97.00 159 LYS A CA 1
ATOM 1292 C C . LYS A 1 159 ? -3.682 7.361 -5.347 1.00 97.00 159 LYS A C 1
ATOM 1294 O O . LYS A 1 159 ? -4.614 7.196 -4.560 1.00 97.00 159 LYS A O 1
ATOM 1299 N N . ASP A 1 160 ? -3.610 8.395 -6.179 1.00 95.88 160 ASP A N 1
ATOM 1300 C CA . ASP A 1 160 ? -4.546 9.521 -6.168 1.00 95.88 160 ASP A CA 1
ATOM 1301 C C . ASP A 1 160 ? -5.988 9.072 -6.442 1.00 95.88 160 ASP A C 1
ATOM 1303 O O . ASP A 1 160 ? -6.910 9.471 -5.731 1.00 95.88 160 ASP A O 1
ATOM 1307 N N . TYR A 1 161 ? -6.198 8.141 -7.379 1.00 95.25 161 TYR A N 1
ATOM 1308 C CA . TYR A 1 161 ? -7.524 7.564 -7.629 1.00 95.25 161 TYR A CA 1
ATOM 1309 C C . TYR A 1 161 ? -8.137 6.925 -6.369 1.00 95.25 161 TYR A C 1
ATOM 1311 O O . TYR A 1 161 ? -9.331 7.077 -6.086 1.00 95.25 161 TYR A O 1
ATOM 1319 N N . PHE A 1 162 ? -7.337 6.184 -5.597 1.00 95.19 162 PHE A N 1
ATOM 1320 C CA . PHE A 1 162 ? -7.811 5.585 -4.350 1.00 95.19 162 PHE A CA 1
ATOM 1321 C C . PHE A 1 162 ? -7.946 6.629 -3.236 1.00 95.19 162 PHE A C 1
ATOM 1323 O O . PHE A 1 162 ? -8.874 6.527 -2.430 1.00 95.19 162 PHE A O 1
ATOM 1330 N N . ALA A 1 163 ? -7.094 7.651 -3.213 1.00 95.06 163 ALA A N 1
ATOM 1331 C CA . ALA A 1 163 ? -7.155 8.740 -2.247 1.00 95.06 163 ALA A CA 1
ATOM 1332 C C . ALA A 1 163 ? -8.428 9.574 -2.390 1.00 95.06 163 ALA A C 1
ATOM 1334 O O . ALA A 1 163 ? -9.099 9.847 -1.397 1.00 95.06 163 ALA A O 1
ATOM 1335 N N . GLU A 1 164 ? -8.813 9.923 -3.615 1.00 93.94 164 GLU A N 1
ATOM 1336 C CA . GLU A 1 164 ? -10.057 10.645 -3.896 1.00 93.94 164 GLU A CA 1
ATOM 1337 C C . GLU A 1 164 ? -11.286 9.856 -3.427 1.00 93.94 164 GLU A C 1
ATOM 1339 O O . GLU A 1 164 ? -12.270 10.418 -2.944 1.00 93.94 164 GLU A O 1
ATOM 1344 N N . LYS A 1 165 ? -11.231 8.526 -3.551 1.00 90.62 165 LYS A N 1
ATOM 1345 C CA . LYS A 1 165 ? -12.372 7.644 -3.295 1.00 90.62 165 LYS A CA 1
ATOM 1346 C C . LYS A 1 165 ? -12.503 7.218 -1.836 1.00 90.62 165 LYS A C 1
ATOM 1348 O O . LYS A 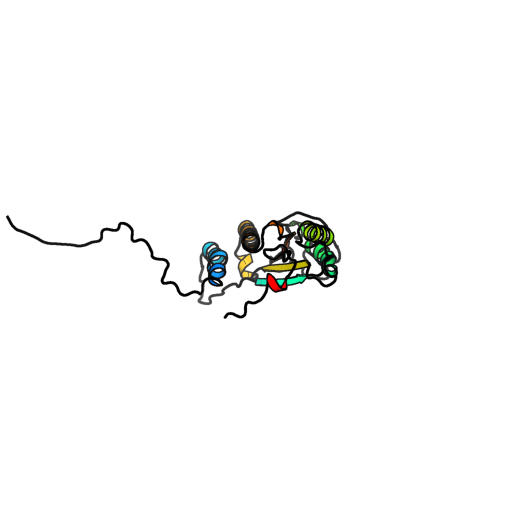1 165 ? -13.620 7.069 -1.340 1.00 90.62 165 LYS A O 1
ATOM 1353 N N . PHE A 1 166 ? -11.377 6.977 -1.173 1.00 92.69 166 PHE A N 1
ATOM 1354 C CA . PHE A 1 166 ? -11.322 6.416 0.177 1.00 92.69 166 PHE A CA 1
ATOM 1355 C C . PHE A 1 166 ? -10.721 7.378 1.204 1.00 92.69 166 PHE A C 1
ATOM 1357 O O . PHE A 1 166 ? -10.791 7.085 2.391 1.00 92.69 166 PHE A O 1
ATOM 1364 N N . GLY A 1 167 ? -10.199 8.527 0.777 1.00 94.06 167 GLY A N 1
ATOM 1365 C CA . GLY A 1 167 ? -9.568 9.550 1.607 1.00 94.06 167 GLY A CA 1
ATOM 1366 C C . GLY A 1 167 ? -8.050 9.383 1.695 1.00 94.06 167 GLY A C 1
ATOM 1367 O O . GLY A 1 167 ? -7.565 8.330 2.100 1.00 94.06 167 GLY A O 1
ATOM 1368 N N . GLU A 1 168 ? -7.304 10.456 1.415 1.00 95.38 168 GLU A N 1
ATOM 1369 C CA . GLU A 1 168 ? -5.827 10.488 1.455 1.00 95.38 168 GLU A CA 1
ATOM 1370 C C . GLU A 1 168 ? -5.266 9.934 2.775 1.00 95.38 168 GLU A C 1
ATOM 1372 O O . GLU A 1 168 ? -4.399 9.067 2.791 1.00 95.38 168 GLU A O 1
ATOM 1377 N N . LYS A 1 169 ? -5.829 10.354 3.917 1.00 95.38 169 LYS A N 1
ATOM 1378 C CA . LYS A 1 169 ? -5.369 9.921 5.250 1.00 95.38 169 LYS A CA 1
ATOM 1379 C C . LYS A 1 169 ? -5.555 8.422 5.508 1.00 95.38 169 LYS A C 1
ATOM 1381 O O . LYS A 1 169 ? -4.871 7.867 6.375 1.00 95.38 169 LYS A O 1
ATOM 1386 N N . ASN A 1 170 ? -6.482 7.785 4.793 1.00 96.25 170 ASN A N 1
ATOM 1387 C CA . ASN A 1 170 ? -6.751 6.358 4.924 1.00 96.25 170 ASN A CA 1
ATOM 1388 C C . ASN A 1 170 ? -5.722 5.514 4.169 1.00 96.25 170 ASN A C 1
ATOM 1390 O O . ASN A 1 170 ? -5.592 4.334 4.492 1.00 96.25 170 ASN A O 1
ATOM 1394 N N . ILE A 1 171 ? -4.957 6.096 3.240 1.00 97.06 171 ILE A N 1
ATOM 1395 C CA . ILE A 1 171 ? -3.799 5.440 2.632 1.00 97.06 171 ILE A CA 1
ATOM 1396 C C . ILE A 1 171 ? -2.636 5.492 3.628 1.00 97.06 171 ILE A C 1
ATOM 1398 O O . ILE A 1 171 ? -2.158 6.553 4.036 1.00 97.06 171 ILE A O 1
ATOM 1402 N N . ARG A 1 172 ? -2.216 4.318 4.097 1.00 96.19 172 ARG A N 1
ATOM 1403 C CA . ARG A 1 172 ? -1.203 4.163 5.152 1.00 96.19 172 ARG A CA 1
ATOM 1404 C C . ARG A 1 172 ? 0.163 3.788 4.610 1.00 96.19 172 ARG A C 1
ATOM 1406 O O . ARG A 1 172 ? 1.152 3.985 5.288 1.00 96.19 172 ARG A O 1
ATOM 1413 N N . TYR A 1 173 ? 0.236 3.247 3.416 1.00 96.38 173 TYR A N 1
ATOM 1414 C CA . TYR A 1 173 ? 1.495 3.007 2.726 1.00 96.38 173 TYR A CA 1
ATOM 1415 C C . TYR A 1 173 ? 1.175 2.817 1.254 1.00 96.38 173 TYR A C 1
ATOM 1417 O O . TYR A 1 173 ? 0.072 2.365 0.927 1.00 96.38 173 TYR A O 1
ATOM 1425 N N . ALA A 1 174 ? 2.114 3.173 0.388 1.00 97.12 174 ALA A N 1
ATOM 1426 C CA . ALA A 1 174 ? 2.033 2.935 -1.045 1.00 97.12 174 ALA A CA 1
ATOM 1427 C C . ALA A 1 174 ? 3.452 2.667 -1.555 1.00 97.12 174 ALA A C 1
ATOM 1429 O O . ALA A 1 174 ? 4.106 3.540 -2.119 1.00 97.12 174 ALA A O 1
ATOM 1430 N N . THR A 1 175 ? 3.943 1.462 -1.276 1.00 96.44 175 THR A N 1
ATOM 1431 C CA . THR A 1 175 ? 5.315 1.056 -1.582 1.00 96.44 175 THR A CA 1
ATOM 1432 C C . THR A 1 175 ? 5.376 0.437 -2.967 1.00 96.44 175 THR A C 1
ATOM 1434 O O . THR A 1 175 ? 4.682 -0.543 -3.237 1.00 96.44 175 THR A O 1
ATOM 1437 N N . VAL A 1 176 ? 6.201 1.007 -3.836 1.00 96.44 176 VAL A N 1
ATOM 1438 C CA . VAL A 1 176 ? 6.468 0.511 -5.184 1.00 96.44 176 VAL A CA 1
ATOM 1439 C C . VAL A 1 176 ? 7.709 -0.374 -5.153 1.00 96.44 176 VAL A C 1
ATOM 1441 O O . VAL A 1 176 ? 8.771 0.044 -4.692 1.00 96.44 176 VAL A O 1
ATOM 1444 N N . HIS A 1 177 ? 7.564 -1.599 -5.648 1.00 94.75 177 HIS A N 1
ATOM 1445 C CA . HIS A 1 177 ? 8.655 -2.539 -5.865 1.00 94.75 177 HIS A CA 1
ATOM 1446 C C . HIS A 1 177 ? 9.028 -2.558 -7.348 1.00 94.75 177 HIS A C 1
ATOM 1448 O O . HIS A 1 177 ? 8.191 -2.851 -8.206 1.00 94.75 177 HIS A O 1
ATOM 1454 N N . LEU A 1 178 ? 10.293 -2.254 -7.629 1.00 92.25 178 LEU A N 1
ATOM 1455 C CA . LEU A 1 178 ? 10.932 -2.346 -8.946 1.00 92.25 178 LEU A CA 1
ATOM 1456 C C . LEU A 1 178 ? 11.969 -3.479 -9.003 1.00 92.25 178 LEU A C 1
ATOM 1458 O O . LEU A 1 178 ? 12.539 -3.750 -10.054 1.00 92.25 178 LEU A O 1
ATOM 1462 N N . ASP A 1 179 ? 12.213 -4.135 -7.872 1.00 88.12 179 ASP A N 1
ATOM 1463 C CA . ASP A 1 179 ? 13.216 -5.180 -7.667 1.00 88.12 179 ASP A CA 1
ATOM 1464 C C . ASP A 1 179 ? 12.674 -6.608 -7.826 1.00 88.12 179 ASP A C 1
ATOM 1466 O O . ASP A 1 179 ? 13.335 -7.566 -7.437 1.00 88.12 179 ASP A O 1
ATOM 1470 N N . GLU A 1 180 ? 11.475 -6.751 -8.386 1.00 86.62 180 GLU A N 1
ATOM 1471 C CA . GLU A 1 180 ? 10.829 -8.029 -8.704 1.00 86.62 180 GLU A CA 1
ATOM 1472 C C . GLU A 1 180 ? 10.542 -8.122 -10.215 1.00 86.62 180 GLU A C 1
ATOM 1474 O O . GLU A 1 180 ? 10.786 -7.182 -10.970 1.00 86.62 180 GLU A O 1
ATOM 1479 N N . SER A 1 181 ? 9.993 -9.246 -10.689 1.00 86.38 181 SER A N 1
ATOM 1480 C CA . SER A 1 181 ? 9.825 -9.516 -12.130 1.00 86.38 181 SER A CA 1
ATOM 1481 C C . SER A 1 181 ? 8.985 -8.484 -12.894 1.00 86.38 181 SER A C 1
ATOM 1483 O O . SER A 1 181 ? 9.104 -8.364 -14.115 1.00 86.38 181 SER A O 1
ATOM 1485 N N . THR A 1 182 ? 8.074 -7.782 -12.222 1.00 91.19 182 THR A N 1
ATOM 1486 C CA . THR A 1 182 ? 7.223 -6.753 -12.830 1.00 91.19 182 THR A CA 1
ATOM 1487 C C . THR A 1 182 ? 6.972 -5.642 -11.814 1.00 91.19 182 THR A C 1
ATOM 1489 O O . THR A 1 182 ? 6.592 -5.964 -10.682 1.00 91.19 182 THR A O 1
ATOM 1492 N N . PRO A 1 183 ? 7.135 -4.359 -12.194 1.00 94.81 183 PRO A N 1
ATOM 1493 C CA . PRO A 1 183 ? 6.825 -3.234 -11.322 1.00 94.81 183 PRO A CA 1
ATOM 1494 C C . PRO A 1 183 ? 5.421 -3.335 -10.727 1.00 94.81 183 PRO A C 1
ATOM 1496 O O . PRO A 1 183 ? 4.429 -3.516 -11.441 1.00 94.81 183 PRO A O 1
ATOM 1499 N N . HIS A 1 184 ? 5.308 -3.211 -9.410 1.00 95.81 184 HIS A N 1
ATOM 1500 C CA . HIS A 1 184 ? 4.015 -3.240 -8.734 1.00 95.81 184 HIS A CA 1
ATOM 1501 C C . HIS A 1 184 ? 4.030 -2.422 -7.449 1.00 95.81 184 HIS A C 1
ATOM 1503 O O . HIS A 1 184 ? 5.068 -2.212 -6.830 1.00 95.81 184 HIS A O 1
ATOM 1509 N N . MET A 1 185 ? 2.849 -1.975 -7.035 1.00 97.31 185 MET A N 1
ATOM 1510 C CA . MET A 1 185 ? 2.662 -1.182 -5.829 1.00 97.31 185 MET A CA 1
ATOM 1511 C C . MET A 1 185 ? 1.813 -1.928 -4.810 1.00 97.31 185 MET A C 1
ATOM 1513 O O . MET A 1 185 ? 0.697 -2.344 -5.121 1.00 97.31 185 MET A O 1
ATOM 1517 N N . HIS A 1 186 ? 2.319 -2.008 -3.584 1.00 96.69 186 HIS A N 1
ATOM 1518 C CA . HIS A 1 186 ? 1.597 -2.405 -2.385 1.00 96.69 186 HIS A CA 1
ATOM 1519 C C . HIS A 1 186 ? 1.005 -1.175 -1.701 1.00 96.69 186 HIS A C 1
ATOM 1521 O O . HIS A 1 186 ? 1.725 -0.375 -1.104 1.00 96.69 186 HIS A O 1
ATOM 1527 N N . MET A 1 187 ? -0.316 -1.027 -1.759 1.00 97.38 187 MET A N 1
ATOM 1528 C CA . MET A 1 187 ? -1.015 0.121 -1.193 1.00 97.38 187 MET A CA 1
ATOM 1529 C C . MET A 1 187 ? -2.006 -0.282 -0.104 1.00 97.38 187 MET A C 1
ATOM 1531 O O . MET A 1 187 ? -3.023 -0.922 -0.366 1.00 97.38 187 MET A O 1
ATOM 1535 N N . GLY A 1 188 ? -1.746 0.132 1.132 1.00 96.81 188 GLY A N 1
ATOM 1536 C CA . GLY A 1 188 ? -2.576 -0.185 2.287 1.00 96.81 188 GLY A CA 1
ATOM 1537 C C . GLY A 1 188 ? -3.618 0.881 2.577 1.00 96.81 188 GLY A C 1
ATOM 1538 O O . GLY A 1 188 ? -3.264 1.993 2.955 1.00 96.81 188 GLY A O 1
ATOM 1539 N N . ILE A 1 189 ? -4.902 0.528 2.495 1.00 97.25 189 ILE A N 1
ATOM 1540 C CA . ILE A 1 189 ? -6.012 1.437 2.809 1.00 97.25 189 ILE A CA 1
ATOM 1541 C C . ILE A 1 189 ? -6.746 0.977 4.070 1.00 97.25 189 ILE A C 1
ATOM 1543 O O . ILE A 1 189 ? -7.220 -0.159 4.141 1.00 97.25 189 ILE A O 1
ATOM 1547 N N . VAL A 1 190 ? -6.896 1.865 5.053 1.00 97.44 190 VAL A N 1
ATOM 1548 C CA . VAL A 1 190 ? -7.752 1.631 6.226 1.00 97.44 190 VAL A CA 1
ATOM 1549 C C . VAL A 1 190 ? -9.222 1.777 5.815 1.00 97.44 190 VAL A C 1
ATOM 1551 O O . VAL A 1 190 ? -9.617 2.836 5.323 1.00 97.44 190 VAL A O 1
ATOM 1554 N N . PRO A 1 191 ? -10.067 0.749 6.010 1.00 95.62 191 PRO A N 1
ATOM 1555 C CA . PRO A 1 191 ? -11.441 0.745 5.525 1.00 95.62 191 PRO A CA 1
ATOM 1556 C C . PRO A 1 191 ? -12.391 1.480 6.479 1.00 95.62 191 PRO A C 1
ATOM 1558 O O . PRO A 1 191 ? -13.287 0.865 7.070 1.00 95.62 191 PRO A O 1
ATOM 1561 N N . PHE A 1 192 ? -12.211 2.788 6.640 1.00 95.62 192 PHE A N 1
ATOM 1562 C CA . PHE A 1 192 ? -13.214 3.624 7.291 1.00 95.62 192 PHE A CA 1
ATOM 1563 C C . PHE A 1 192 ? -14.385 3.901 6.346 1.00 95.62 192 PHE A C 1
ATOM 1565 O O . PHE A 1 192 ? -14.194 4.288 5.194 1.00 95.62 192 PHE A O 1
ATOM 1572 N N . ASP A 1 193 ? -15.610 3.681 6.829 1.00 91.06 193 ASP A N 1
ATOM 1573 C CA . ASP A 1 193 ? -16.797 4.208 6.158 1.00 91.06 193 ASP A CA 1
ATOM 1574 C C . ASP A 1 193 ? -16.949 5.719 6.414 1.00 91.06 193 ASP A C 1
ATOM 1576 O O . ASP A 1 193 ? -16.159 6.335 7.130 1.00 91.06 193 ASP A O 1
ATOM 1580 N N . LYS A 1 194 ? -17.977 6.329 5.817 1.00 88.44 194 LYS A N 1
ATOM 1581 C CA . LYS A 1 194 ? -18.242 7.773 5.931 1.00 88.44 194 LYS A CA 1
ATOM 1582 C C . LYS A 1 194 ? -18.476 8.247 7.373 1.00 88.44 194 LYS A C 1
ATOM 1584 O O . LYS A 1 194 ? -18.334 9.435 7.634 1.00 88.44 194 LYS A O 1
ATOM 1589 N N . ASP A 1 195 ? -18.807 7.335 8.288 1.00 90.62 195 ASP A N 1
ATOM 1590 C CA . ASP A 1 195 ? -19.010 7.628 9.706 1.00 90.62 195 ASP A CA 1
ATOM 1591 C C . ASP A 1 195 ? -17.756 7.325 10.544 1.00 90.62 195 ASP A C 1
ATOM 1593 O O . ASP A 1 195 ? -17.858 7.247 11.765 1.00 90.62 195 ASP A O 1
ATOM 1597 N N . ASN A 1 196 ? -16.595 7.071 9.928 1.00 92.88 196 ASN A N 1
ATOM 1598 C CA . ASN A 1 196 ? -15.386 6.573 10.593 1.00 92.88 196 ASN A CA 1
ATOM 1599 C C . ASN A 1 196 ? -15.598 5.259 11.370 1.00 92.88 196 ASN A C 1
ATOM 1601 O O . ASN A 1 196 ? -14.980 5.013 12.414 1.00 92.88 196 ASN A O 1
ATOM 1605 N N . LYS A 1 197 ? -16.462 4.369 10.868 1.00 92.94 197 LYS A N 1
ATOM 1606 C CA . LYS A 1 197 ? -16.565 2.996 11.381 1.00 92.94 197 LYS A CA 1
ATOM 1607 C C . LYS A 1 197 ? -15.671 2.088 10.552 1.00 92.94 197 LYS A C 1
ATOM 1609 O O . LYS A 1 197 ? -15.780 2.026 9.329 1.00 92.94 197 LYS A O 1
ATOM 1614 N N . LEU A 1 198 ? -14.802 1.344 11.231 1.00 94.12 198 LEU A N 1
ATOM 1615 C CA . LEU A 1 198 ? -13.895 0.397 10.589 1.00 94.12 198 LEU A CA 1
ATOM 1616 C C . LEU A 1 198 ? -14.687 -0.797 10.031 1.00 94.12 198 LEU A C 1
ATOM 1618 O O . LEU A 1 198 ? -15.175 -1.643 10.786 1.00 94.12 198 LEU A O 1
ATOM 1622 N N . SER A 1 199 ? -14.842 -0.875 8.707 1.00 91.38 199 SER A N 1
ATOM 1623 C CA . SER A 1 199 ? -15.579 -1.961 8.061 1.00 91.38 199 SER A CA 1
ATOM 1624 C C . SER A 1 199 ? -15.179 -2.187 6.602 1.00 91.38 199 SER A C 1
ATOM 1626 O O . SER A 1 199 ? -15.787 -1.650 5.676 1.00 91.38 199 SER A O 1
ATOM 1628 N N . ALA A 1 200 ? -14.255 -3.129 6.376 1.00 89.06 200 ALA A N 1
ATOM 1629 C CA . ALA A 1 200 ? -13.902 -3.590 5.028 1.00 89.06 200 ALA A CA 1
ATOM 1630 C C . ALA A 1 200 ? -15.119 -4.075 4.221 1.00 89.06 200 ALA A C 1
ATOM 1632 O O . ALA A 1 200 ? -15.181 -3.879 3.012 1.00 89.06 200 ALA A O 1
ATOM 1633 N N . LYS A 1 201 ? -16.109 -4.689 4.887 1.00 87.19 201 LYS A N 1
ATOM 1634 C CA . LYS A 1 201 ? -17.336 -5.160 4.230 1.00 87.19 201 LYS A CA 1
ATOM 1635 C C . LYS A 1 201 ? -18.163 -4.006 3.670 1.00 87.19 201 LYS A C 1
ATOM 1637 O O . LYS A 1 201 ? -18.740 -4.177 2.612 1.00 87.19 201 LYS A O 1
ATOM 1642 N N . ARG A 1 202 ? -18.260 -2.869 4.366 1.00 86.31 202 ARG A N 1
ATOM 1643 C CA . ARG A 1 202 ? -19.053 -1.721 3.894 1.00 86.31 202 ARG A CA 1
ATOM 1644 C C . ARG A 1 202 ? -18.325 -0.934 2.816 1.00 86.31 202 ARG A C 1
ATOM 1646 O O . ARG A 1 202 ? -18.953 -0.524 1.850 1.00 86.31 202 ARG A O 1
ATOM 1653 N N . VAL A 1 203 ? -17.017 -0.755 2.987 1.00 88.38 203 VAL A N 1
ATOM 1654 C CA . VAL A 1 203 ? -16.187 0.049 2.080 1.00 88.38 203 VAL A CA 1
ATOM 1655 C C . VAL A 1 203 ? -15.934 -0.671 0.753 1.00 88.38 203 VAL A C 1
ATOM 1657 O O . VAL A 1 203 ? -16.007 -0.048 -0.301 1.00 88.38 203 VAL A O 1
ATOM 1660 N N . PHE A 1 204 ? -15.694 -1.985 0.785 1.00 84.06 204 PHE A N 1
ATOM 1661 C CA . PHE A 1 204 ? -15.294 -2.775 -0.386 1.00 84.06 204 PHE A CA 1
ATOM 1662 C C . PHE A 1 204 ? -16.302 -3.876 -0.755 1.00 84.06 204 PHE A C 1
ATOM 1664 O O . PHE A 1 204 ? -15.910 -4.914 -1.293 1.00 84.06 204 PHE A O 1
ATOM 1671 N N . ASN A 1 205 ? -17.593 -3.705 -0.445 1.00 78.75 205 ASN A N 1
ATOM 1672 C CA . ASN A 1 205 ? -18.592 -4.696 -0.850 1.00 78.75 205 ASN A CA 1
ATOM 1673 C C . ASN A 1 205 ? -18.710 -4.725 -2.382 1.00 78.75 205 ASN A C 1
ATOM 1675 O O . ASN A 1 205 ? -18.883 -3.658 -2.977 1.00 78.75 205 ASN A O 1
ATOM 1679 N N . PRO A 1 206 ? -18.729 -5.902 -3.028 1.00 55.44 206 PRO A N 1
ATOM 1680 C CA . PRO A 1 206 ? -19.341 -6.008 -4.340 1.00 55.44 206 PRO A CA 1
ATOM 1681 C C . PRO A 1 206 ? -20.820 -5.656 -4.168 1.00 55.44 206 PRO A C 1
ATOM 1683 O O . PRO A 1 206 ? -21.577 -6.374 -3.514 1.00 55.44 206 PRO A O 1
ATOM 1686 N N . THR A 1 207 ? -21.242 -4.508 -4.682 1.00 51.38 207 THR A N 1
ATOM 1687 C CA . THR A 1 207 ? -22.664 -4.223 -4.815 1.00 51.38 207 THR A CA 1
ATOM 1688 C C . THR A 1 207 ? -23.254 -5.286 -5.736 1.00 51.38 207 THR A C 1
ATOM 1690 O O . THR A 1 207 ? -22.909 -5.353 -6.914 1.00 51.38 207 THR A O 1
ATOM 1693 N N . SER A 1 208 ? -24.153 -6.122 -5.210 1.00 36.62 208 SER A N 1
ATOM 1694 C CA . SER A 1 208 ? -25.168 -6.763 -6.040 1.00 36.62 208 SER A CA 1
ATOM 1695 C C . SER A 1 208 ? -25.920 -5.627 -6.719 1.00 36.62 208 SER A C 1
ATOM 1697 O O . SER A 1 208 ? -26.626 -4.867 -6.057 1.00 36.62 208 SER A O 1
ATOM 1699 N N . SER A 1 209 ? -25.668 -5.443 -8.007 1.00 32.31 209 SER A N 1
ATOM 1700 C CA . SER A 1 209 ? -26.366 -4.480 -8.843 1.00 32.31 209 SER A CA 1
ATOM 1701 C C . SER A 1 209 ? -27.864 -4.781 -8.808 1.00 32.31 209 SER A C 1
ATOM 1703 O O . SER A 1 209 ? -28.300 -5.749 -9.427 1.00 32.31 209 SER A O 1
ATOM 1705 N N . SER A 1 210 ? -28.610 -3.981 -8.047 1.00 30.23 210 SER A N 1
ATOM 1706 C CA . SER A 1 210 ? -30.050 -3.766 -8.210 1.00 30.23 210 SER A CA 1
ATOM 1707 C C . SER A 1 210 ? -30.306 -2.905 -9.438 1.00 30.23 210 SER A C 1
ATOM 1709 O O . SER A 1 210 ? -29.597 -1.874 -9.549 1.00 30.23 210 SER A O 1
#